Protein 2Q24 (pdb70)

Solvent-accessible surface area: 16196 Å² total

CATH classification: 1.10.357.10

Radius of gyration: 20.95 Å; Cα contacts (8 Å, |Δi|>4): 447; chains: 2; bounding box: 49×51×52 Å

Organism: Streptomyces coelicolor (strain ATCC BAA-471 / A3(2) / M145) (NCBI:txid100226)

Secondary structure (DSSP, 8-state):
-HHHHHHHHHHHHHHH-TT--HHHHHHHTT--HHHHHHH--SHH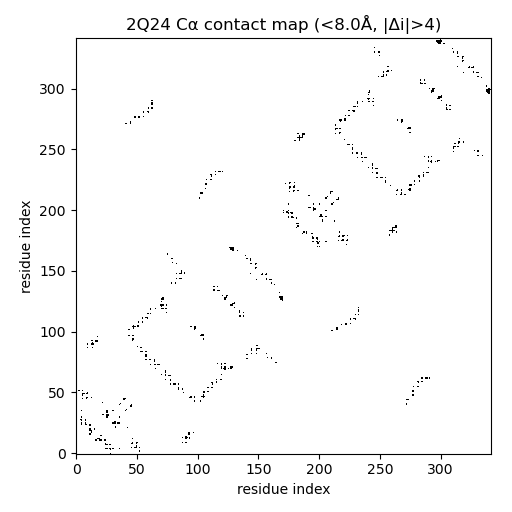HHHHHHHHHHHHHHHHTHHHHHHHS-HHHHHHHHHHHHHHHHHHHH--HHHHHHHHTT--S-TTHHHHHHHHHHH--HHHHTTSS-S-S-TT--HHHHHHHHHH-SGGGHHHHHHHHHHHHHHT--/-HHHHHHHHHHHHHHHGGG--HHHHHHHTT--HHHHHHH--SHHHHHHHHHHHHHHHHHHTHHHHHHHS-HHHHHHHHHHHHHHHHHHHH--HHHHHHHHTT--S-TTHHHHHHHHHHH--HHHHTTSS-S---S---HHHHHHHHHS-SGGGHHHHHHHHHHHHHHT----

B-factor: mean 30.32, std 6.78, range [14.34, 59.81]

Sequence (342 aa):
NRDKILAAAVRVFSEEGLDAHLERIAREAGVGSGTLYRNFPTREALIEAAYRNEVARLCDSVPGLLAELPPAEALRAWTRRRFIDYATAKKLGADALRAVVVASGGDPYGDSRQLIQQSALTALDAAAAAGEIRSSDIRSTTDFAALAGIALTSSRPDQRAQAERLLDLVVLDGLRPNRRDKILAAAVRVFSEEGLDAHLERIAREAGVVGSGTLLYYRNFPTREALIEAAYRNEVARLCDSVPGLLAELPPAEALRRAWTRRFIDYATAKLGADALRAVVASGGDPYGDSRQQLIQSALTALDAAAAAGEIRSSDIRRSSSTDFAALAGIALTSSRPDQRAQAERLLDLVLDGLRPTA

Nearest PDB structures (foldseek):
  2q24-assembly1_B  TM=9.653E-01  e=1.197E-19  Streptomyces coelicolor A3(2)
  2rek-assembly1_B-2  TM=7.319E-01  e=4.108E-08  Streptomyces coelicolor A3(2)
  2rek-assembly1_A  TM=6.946E-01  e=1.630E-07  Streptomyces coelicolor A3(2)
  5ovy-assembly1_A  TM=7.246E-01  e=3.410E-06  Mycobacteroides abscessus ATCC 19977
  7eqf-assembly2_C  TM=5.581E-01  e=1.235E-03  Streptomyces griseoluteus

Foldseek 3Di:
DLLQLLVLLLVQCLVPNQPGDSCSSQVSSVHGVVVVCVVQVDSLSSNLSSLVVLLCVLLVCQVVLVVPDQLLVSLLVSLVSVLVSLLSCVSPRNVVVSVVVPHDSCPCSLVSNLVSQVVSCRCCVVVQFPPPDHSVVSVQSVVLSVVQSHPVSVVVSSVSSVVVSVVGGD/DLLLLLQLLLVQCLQQPPVGDSVSSCVSSVHDSVVVCVVQVDLLSSVLSSLVSLLCVLLVCLVVLVVPDQLLVSLLVSLVSVLVSLLSPVSPNSQVVNVVVPHHSCPCSVVSNLVSQVVSCRCVVVVAFPDPDHSVVSVQSNVLSVVQNDPVSVVVSSVSSVVVSVVRGGPD

InterPro domains:
  IPR001647 DNA-binding HTH domain, TetR-type [PF00440] (20-65)
  IPR001647 DNA-binding HTH domain, TetR-type [PR00455] (20-33)
  IPR001647 DNA-binding HTH domain, TetR-type [PR00455] (40-63)
  IPR001647 DNA-binding HTH domain, TetR-type [PS50977] (14-73)
  IPR009057 Homedomain-like superfamily [SSF46689] (6-87)
  IPR036271 Tetracyclin repressor-like, C-terminal domain superfamily [SSF48498] (86-189)
  IPR049445 Transcriptional regulator SbtR-like, C-terminal domain [PF21597] (86-188)
  IPR050109 HTH-type, TetR-like transcriptional regulator [PTHR30055] (1-193)

Structure (mmCIF, N/CA/C/O backbone):
data_2Q24
#
_entry.id   2Q24
#
_cell.length_a   52.295
_cell.length_b   146.152
_cell.length_c   47.305
_cell.angle_alpha   90.00
_cell.angle_beta   90.00
_cell.angle_gamma   90.00
#
_symmetry.space_group_name_H-M   'P 21 21 2'
#
loop_
_entity.id
_entity.type
_entity.pdbx_description
1 polymer 'Putative tetR family transcriptional regulator'
2 non-polymer 'ACETATE ION'
3 non-polymer 'CHLORIDE ION'
4 water water
#
loop_
_atom_site.group_PDB
_atom_site.id
_atom_site.type_symbol
_atom_site.label_atom_id
_atom_site.label_alt_id
_atom_site.label_comp_id
_atom_site.label_asym_id
_atom_site.label_entity_id
_atom_site.label_seq_id
_atom_site.pdbx_PDB_ins_code
_atom_site.Cartn_x
_atom_site.Cartn_y
_atom_site.Cartn_z
_atom_site.occupancy
_atom_site.B_iso_or_equiv
_atom_site.auth_seq_id
_atom_site.auth_comp_id
_atom_site.auth_asym_id
_atom_site.auth_atom_id
_atom_site.pdbx_PDB_model_num
ATOM 1 N N . ASN A 1 16 ? 42.634 18.562 42.444 1.00 41.76 16 ASN A N 1
ATOM 2 C CA . ASN A 1 16 ? 42.554 17.150 41.961 1.00 41.32 16 ASN A CA 1
ATOM 3 C C . ASN A 1 16 ? 43.676 16.354 42.623 1.00 41.38 16 ASN A C 1
ATOM 4 O O . ASN A 1 16 ? 43.442 15.533 43.526 1.00 41.69 16 ASN A O 1
ATOM 6 N N . ARG A 1 17 ? 44.898 16.616 42.166 1.00 40.32 17 ARG A N 1
ATOM 7 C CA . ARG A 1 17 ? 46.085 16.229 42.905 1.00 39.25 17 ARG A CA 1
ATOM 8 C C . ARG A 1 17 ? 46.063 16.860 44.295 1.00 38.22 17 ARG A C 1
ATOM 9 O O . ARG A 1 17 ? 46.296 16.164 45.273 1.00 38.13 17 ARG A O 1
ATOM 17 N N . ASP A 1 18 ? 45.803 18.164 44.384 1.00 37.81 18 ASP A N 1
ATOM 18 C CA . ASP A 1 18 ? 45.770 18.836 45.708 1.00 37.31 18 ASP A CA 1
ATOM 19 C C . ASP A 1 18 ? 44.664 18.215 46.608 1.00 35.90 18 ASP A C 1
ATOM 20 O O . ASP A 1 18 ? 44.841 18.063 47.822 1.00 33.92 18 ASP A O 1
ATOM 25 N N . LYS A 1 19 ? 43.538 17.866 45.978 1.00 34.91 19 LYS A N 1
ATOM 26 C CA . LYS A 1 19 ? 42.409 17.216 46.652 1.00 34.85 19 LYS A CA 1
ATOM 27 C C . LYS A 1 19 ? 42.766 15.833 47.190 1.00 33.74 19 LYS A C 1
ATOM 28 O O . LYS A 1 19 ? 42.405 15.492 48.319 1.00 33.98 19 LYS A O 1
ATOM 34 N N . ILE A 1 20 ? 43.458 15.039 46.389 1.00 33.06 20 ILE A N 1
ATOM 35 C CA . ILE A 1 20 ? 43.908 13.712 46.835 1.00 32.57 20 ILE A CA 1
ATOM 36 C C . ILE A 1 20 ? 44.849 13.897 48.023 1.00 31.89 20 ILE A C 1
ATOM 37 O O . ILE A 1 20 ? 44.758 13.204 49.032 1.00 29.95 20 ILE A O 1
ATOM 42 N N . LEU A 1 21 ? 45.798 14.824 47.883 1.00 32.29 21 LEU A N 1
ATOM 43 C CA . LEU A 1 21 ? 46.845 14.939 48.917 1.00 31.43 21 LEU A CA 1
ATOM 44 C C . LEU A 1 21 ? 46.325 15.591 50.201 1.00 31.66 21 LEU A C 1
ATOM 45 O O . LEU A 1 21 ? 46.737 15.203 51.282 1.00 32.05 21 LEU A O 1
ATOM 50 N N . ALA A 1 22 ? 45.397 16.550 50.096 1.00 32.31 22 ALA A N 1
ATOM 51 C CA . ALA A 1 22 ? 44.656 17.036 51.276 1.00 32.63 22 ALA A CA 1
ATOM 52 C C . ALA A 1 22 ? 43.896 15.927 51.986 1.00 32.94 22 ALA A C 1
ATOM 53 O O . ALA A 1 22 ? 43.928 15.824 53.220 1.00 34.43 22 ALA A O 1
ATOM 55 N N . ALA A 1 23 ? 43.180 15.114 51.221 1.00 32.12 23 ALA A N 1
ATOM 56 C CA . ALA A 1 23 ? 42.514 13.943 51.783 1.00 31.93 23 ALA A CA 1
ATOM 57 C C . ALA A 1 23 ? 43.504 12.975 52.435 1.00 31.41 23 ALA A C 1
ATOM 58 O O . ALA A 1 23 ? 43.221 12.471 53.532 1.00 31.24 23 ALA A O 1
ATOM 60 N N . ALA A 1 24 ? 44.668 12.745 51.799 1.00 30.27 24 ALA A N 1
ATOM 61 C CA . ALA A 1 24 ? 45.720 11.902 52.387 1.00 30.77 24 ALA A CA 1
ATOM 62 C C . ALA A 1 24 ? 46.167 12.394 53.763 1.00 30.76 24 ALA A C 1
ATOM 63 O O . ALA A 1 24 ? 46.243 11.612 54.723 1.00 31.69 24 ALA A O 1
ATOM 65 N N . VAL A 1 25 ? 46.419 13.697 53.888 1.00 30.78 25 VAL A N 1
ATOM 66 C CA . VAL A 1 25 ? 46.764 14.237 55.201 1.00 30.58 25 VAL A CA 1
ATOM 67 C C . VAL A 1 25 ? 45.702 13.888 56.257 1.00 30.98 25 VAL A C 1
ATOM 68 O O . VAL A 1 25 ? 46.016 13.363 57.332 1.00 30.28 25 VAL A O 1
ATOM 72 N N . ARG A 1 26 ? 44.430 14.120 55.929 1.00 31.00 26 ARG A N 1
ATOM 73 C CA . ARG A 1 26 ? 43.318 13.897 56.890 1.00 32.16 26 ARG A CA 1
ATOM 74 C C . ARG A 1 26 ? 43.182 12.414 57.328 1.00 32.42 26 ARG A C 1
ATOM 75 O O . ARG A 1 26 ? 43.090 12.075 58.539 1.00 32.50 26 ARG A O 1
ATOM 82 N N . VAL A 1 27 ? 43.167 11.539 56.333 1.00 32.21 27 VAL A N 1
ATOM 83 C CA . VAL A 1 27 ? 42.936 10.114 56.543 1.00 32.52 27 VAL A CA 1
ATOM 84 C C . VAL A 1 27 ? 44.129 9.430 57.224 1.00 32.01 27 VAL A C 1
ATOM 85 O O . VAL A 1 27 ? 43.940 8.646 58.163 1.00 31.08 27 VAL A O 1
ATOM 89 N N . PHE A 1 28 ? 45.352 9.747 56.773 1.00 32.52 28 PHE A N 1
ATOM 90 C CA . PHE A 1 28 ? 46.537 9.233 57.470 1.00 32.79 28 PHE A CA 1
ATOM 91 C C . PHE A 1 28 ? 46.646 9.750 58.891 1.00 32.40 28 PHE A C 1
ATOM 92 O O . PHE A 1 28 ? 47.138 9.046 59.763 1.00 32.52 28 PHE A O 1
ATOM 100 N N . SER A 1 29 ? 46.228 10.990 59.120 1.00 32.27 29 SER A N 1
ATOM 101 C CA . SER A 1 29 ? 46.214 11.531 60.491 1.00 32.93 29 SER A CA 1
ATOM 102 C C . SER A 1 29 ? 45.206 10.818 61.419 1.00 33.95 29 SER A C 1
ATOM 103 O O . SER A 1 29 ? 45.518 10.527 62.593 1.00 33.14 29 SER A O 1
ATOM 106 N N . GLU A 1 30 ? 44.012 10.545 60.894 1.00 34.07 30 GLU A N 1
ATOM 107 C CA . GLU A 1 30 ? 42.947 9.870 61.653 1.00 35.44 30 GLU A CA 1
ATOM 108 C C . GLU A 1 30 ? 43.214 8.370 61.809 1.00 35.29 30 GLU A C 1
ATOM 109 O O . GLU A 1 30 ? 43.033 7.810 62.911 1.00 35.48 30 GLU A O 1
ATOM 114 N N . GLU A 1 31 ? 43.647 7.730 60.726 1.00 35.17 31 GLU A N 1
ATOM 115 C CA . GLU A 1 31 ? 43.775 6.262 60.663 1.00 36.17 31 GLU A CA 1
ATOM 116 C C . GLU A 1 31 ? 45.194 5.688 60.790 1.00 36.88 31 GLU A C 1
ATOM 117 O O . GLU A 1 31 ? 45.356 4.476 61.000 1.00 37.21 31 GLU A O 1
ATOM 123 N N . GLY A 1 32 ? 46.211 6.540 60.676 1.00 36.86 32 GLY A N 1
ATOM 124 C CA . GLY A 1 32 ? 47.591 6.068 60.713 1.00 37.49 32 GLY A CA 1
ATOM 125 C C . GLY A 1 32 ? 48.030 5.399 59.425 1.00 37.90 32 GLY A C 1
ATOM 126 O O . GLY A 1 32 ? 47.370 5.529 58.367 1.00 37.26 32 GLY A O 1
ATOM 127 N N . LEU A 1 33 ? 49.140 4.664 59.515 1.00 38.78 33 LEU A N 1
ATOM 128 C CA . LEU A 1 33 ? 49.785 4.053 58.345 1.00 39.73 33 LEU A CA 1
ATOM 129 C C . LEU A 1 33 ? 48.842 3.072 57.635 1.00 39.33 33 LEU A C 1
ATOM 130 O O . LEU A 1 33 ? 48.868 2.955 56.400 1.00 39.93 33 LEU A O 1
ATOM 135 N N . ASP A 1 34 ? 48.002 2.410 58.432 1.00 38.57 34 ASP A N 1
ATOM 136 C CA . ASP A 1 34 ? 47.017 1.426 57.942 1.00 37.89 34 ASP A CA 1
ATOM 137 C C . ASP A 1 34 ? 45.742 2.014 57.329 1.00 36.79 34 ASP A C 1
ATOM 138 O O . ASP A 1 34 ? 44.744 1.304 57.218 1.00 35.63 34 ASP A O 1
ATOM 143 N N . ALA A 1 35 ? 45.767 3.297 56.960 1.00 36.12 35 ALA A N 1
ATOM 144 C CA . ALA A 1 35 ? 44.607 3.968 56.386 1.00 35.03 35 ALA A CA 1
ATOM 145 C C . ALA A 1 35 ? 43.994 3.215 55.196 1.00 34.93 35 ALA A C 1
ATOM 146 O O . ALA A 1 35 ? 44.717 2.637 54.374 1.00 34.80 35 ALA A O 1
ATOM 148 N N . HIS A 1 36 ? 42.663 3.241 55.097 1.00 33.37 36 HIS A N 1
ATOM 149 C CA . HIS A 1 36 ? 41.963 2.724 53.915 1.00 32.62 36 HIS A CA 1
ATOM 150 C C . HIS A 1 36 ? 42.212 3.657 52.741 1.00 33.30 36 HIS A C 1
ATOM 151 O O . HIS A 1 36 ? 41.608 4.749 52.667 1.00 31.97 36 HIS A O 1
ATOM 158 N N . LEU A 1 37 ? 43.085 3.254 51.809 1.00 31.74 37 LEU A N 1
ATOM 159 C CA . LEU A 1 37 ? 43.333 4.115 50.616 1.00 32.89 37 LEU A CA 1
ATOM 160 C C . LEU A 1 37 ? 42.067 4.464 49.814 1.00 32.92 37 LEU A C 1
ATOM 161 O O . LEU A 1 37 ? 41.969 5.555 49.234 1.00 32.76 37 LEU A O 1
ATOM 166 N N . GLU A 1 38 ? 41.084 3.561 49.811 1.00 31.77 38 GLU A N 1
ATOM 167 C CA . GLU A 1 38 ? 39.858 3.837 49.066 1.00 32.49 38 GLU A CA 1
ATOM 168 C C . GLU A 1 38 ? 39.127 5.092 49.607 1.00 32.21 38 GLU A C 1
ATOM 169 O O . GLU A 1 38 ? 38.476 5.825 48.838 1.00 33.25 38 GLU A O 1
ATOM 173 N N . ARG A 1 39 ? 39.263 5.334 50.916 1.00 31.45 39 ARG A N 1
ATOM 174 C CA . ARG A 1 39 ? 38.703 6.502 51.601 1.00 32.20 39 ARG A CA 1
ATOM 175 C C . ARG A 1 39 ? 39.299 7.828 51.112 1.00 31.46 39 ARG A C 1
ATOM 176 O O . ARG A 1 39 ? 38.589 8.829 50.952 1.00 30.11 39 ARG A O 1
ATOM 184 N N . ILE A 1 40 ? 40.606 7.811 50.864 1.00 30.23 40 ILE A N 1
ATOM 185 C CA . ILE A 1 40 ? 41.315 8.968 50.366 1.00 30.48 40 ILE A CA 1
ATOM 186 C C . ILE A 1 40 ? 40.860 9.253 48.949 1.00 31.11 40 ILE A C 1
ATOM 187 O O . ILE A 1 40 ? 40.507 10.388 48.637 1.00 31.93 40 ILE A O 1
ATOM 192 N N . ALA A 1 41 ? 40.821 8.223 48.104 1.00 30.72 41 ALA A N 1
ATOM 193 C CA . ALA A 1 41 ? 40.342 8.421 46.734 1.00 31.49 41 ALA A CA 1
ATOM 194 C C . ALA A 1 41 ? 38.934 9.038 46.735 1.00 32.04 41 ALA A C 1
ATOM 195 O O . ALA A 1 41 ? 38.663 10.047 46.048 1.00 31.65 41 ALA A O 1
ATOM 197 N N . ARG A 1 42 ? 38.044 8.423 47.519 1.00 32.35 42 ARG A N 1
ATOM 198 C CA . ARG A 1 42 ? 36.629 8.776 47.532 1.00 33.06 42 ARG A CA 1
ATOM 199 C C . ARG A 1 42 ? 36.428 10.193 48.065 1.00 33.34 42 ARG A C 1
ATOM 200 O O . ARG A 1 42 ? 35.685 10.975 47.489 1.00 33.72 42 ARG A O 1
ATOM 208 N N . GLU A 1 43 ? 37.119 10.524 49.149 1.00 34.17 43 GLU A N 1
ATOM 209 C CA . GLU A 1 43 ? 37.088 11.900 49.657 1.00 35.12 43 GLU A CA 1
ATOM 210 C C . GLU A 1 43 ? 37.545 12.929 48.651 1.00 33.97 43 GLU A C 1
ATOM 211 O O . GLU A 1 43 ? 37.005 14.053 48.631 1.00 35.39 43 GLU A O 1
ATOM 217 N N . ALA A 1 44 ? 38.476 12.535 47.785 1.00 32.60 44 ALA A N 1
ATOM 218 C CA . ALA A 1 44 ? 38.986 13.398 46.734 1.00 32.53 44 ALA A CA 1
ATOM 219 C C . ALA A 1 44 ? 38.135 13.339 45.475 1.00 33.45 44 ALA A C 1
ATOM 220 O O . ALA A 1 44 ? 38.470 13.986 44.476 1.00 33.69 44 ALA A O 1
ATOM 222 N N . GLY A 1 45 ? 37.053 12.555 45.513 1.00 33.70 45 GLY A N 1
ATOM 223 C CA . GLY A 1 45 ? 36.133 12.447 44.386 1.00 34.61 45 GLY A CA 1
ATOM 224 C C . GLY A 1 45 ? 36.786 11.776 43.193 1.00 35.51 45 GLY A C 1
ATOM 225 O O . GLY A 1 45 ? 36.502 12.117 42.043 1.00 35.42 45 GLY A O 1
ATOM 226 N N . VAL A 1 46 ? 37.625 10.786 43.470 1.00 35.20 46 VAL A N 1
ATOM 227 C CA . VAL A 1 46 ? 38.442 10.150 42.458 1.00 35.88 46 VAL A CA 1
ATOM 228 C C . VAL A 1 46 ? 38.330 8.606 42.595 1.00 36.62 46 VAL A C 1
ATOM 229 O O . VAL A 1 46 ? 38.068 8.103 43.684 1.00 35.60 46 VAL A O 1
ATOM 233 N N . GLY A 1 47 ? 38.503 7.871 41.491 1.00 36.92 47 GLY A N 1
ATOM 234 C CA . GLY A 1 47 ? 38.478 6.397 41.519 1.00 37.62 47 GLY A CA 1
ATOM 235 C C . GLY A 1 47 ? 39.756 5.833 42.121 1.00 38.19 47 GLY A C 1
ATOM 236 O O . GLY A 1 47 ? 40.764 6.533 42.203 1.00 37.83 47 GLY A O 1
ATOM 237 N N . SER A 1 48 ? 39.743 4.577 42.560 1.00 38.74 48 SER A N 1
ATOM 238 C CA . SER A 1 48 ? 40.983 4.035 43.148 1.00 39.03 48 SER A CA 1
ATOM 239 C C . SER A 1 48 ? 42.047 3.654 42.084 1.00 38.79 48 SER A C 1
ATOM 240 O O . SER A 1 48 ? 43.220 3.584 42.400 1.00 38.96 48 SER A O 1
ATOM 243 N N . GLY A 1 49 ? 41.621 3.429 40.839 1.00 38.04 49 GLY A N 1
ATOM 244 C CA . GLY A 1 49 ? 42.540 3.284 39.705 1.00 36.81 49 GLY A CA 1
ATOM 245 C C . GLY A 1 49 ? 43.299 4.591 39.492 1.00 36.90 49 GLY A C 1
ATOM 246 O O . GLY A 1 49 ? 44.514 4.600 39.286 1.00 35.57 49 GLY A O 1
ATOM 247 N N . THR A 1 50 ? 42.575 5.704 39.559 1.00 35.87 50 THR A N 1
ATOM 248 C CA . THR A 1 50 ? 43.188 7.022 39.437 1.00 35.97 50 THR A CA 1
ATOM 249 C C . THR A 1 50 ? 44.181 7.289 40.565 1.00 35.14 50 THR A C 1
ATOM 250 O O . THR A 1 50 ? 45.288 7.798 40.316 1.00 34.40 50 THR A O 1
ATOM 254 N N . LEU A 1 51 ? 43.788 6.956 41.800 1.00 33.91 51 LEU A N 1
ATOM 255 C CA . LEU A 1 51 ? 44.675 7.160 42.952 1.00 33.68 51 LEU A CA 1
ATOM 256 C C . LEU A 1 51 ? 45.957 6.383 42.700 1.00 32.40 51 LEU A C 1
ATOM 257 O O . LEU A 1 51 ? 47.074 6.941 42.778 1.00 29.95 51 LEU A O 1
ATOM 262 N N . TYR A 1 52 ? 45.773 5.112 42.340 1.00 32.08 52 TYR A N 1
ATOM 263 C CA . TYR A 1 52 ? 46.886 4.173 42.112 1.00 31.85 52 TYR A CA 1
ATOM 264 C C . TYR A 1 52 ? 47.792 4.595 40.968 1.00 31.56 52 TYR A C 1
ATOM 265 O O . TYR A 1 52 ? 49.004 4.433 41.059 1.00 31.54 52 TYR A O 1
ATOM 274 N N . ARG A 1 53 ? 47.227 5.126 39.885 1.00 31.87 53 ARG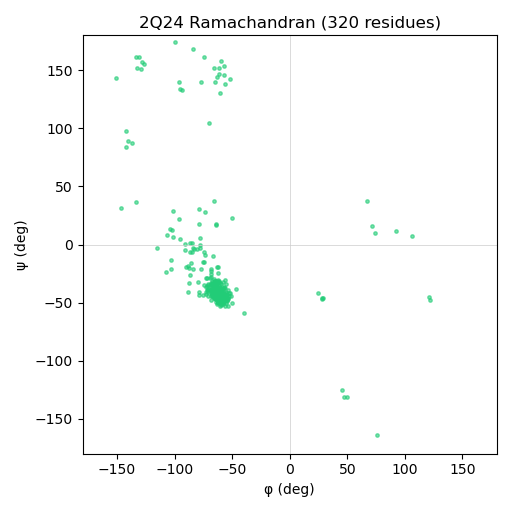 A N 1
ATOM 275 C CA . ARG A 1 53 ? 48.078 5.561 38.763 1.00 32.12 53 ARG A CA 1
ATOM 276 C C . ARG A 1 53 ? 48.987 6.706 39.153 1.00 32.25 53 ARG A C 1
ATOM 277 O O . ARG A 1 53 ? 50.116 6.811 38.657 1.00 33.28 53 ARG A O 1
ATOM 285 N N . ASN A 1 54 ? 48.506 7.553 40.057 1.00 31.35 54 ASN A N 1
ATOM 286 C CA . ASN A 1 54 ? 49.288 8.705 40.499 1.00 32.01 54 ASN A CA 1
ATOM 287 C C . ASN A 1 54 ? 50.223 8.433 41.667 1.00 31.17 54 ASN A C 1
ATOM 288 O O . ASN A 1 54 ? 51.333 8.997 41.735 1.00 30.63 54 ASN A O 1
ATOM 293 N N . PHE A 1 55 ? 49.797 7.540 42.555 1.00 29.87 55 PHE A N 1
ATOM 294 C CA . PHE A 1 55 ? 50.498 7.250 43.815 1.00 30.36 55 PHE A CA 1
ATOM 295 C C . PHE A 1 55 ? 50.363 5.745 44.021 1.00 29.70 55 PHE A C 1
ATOM 296 O O . PHE A 1 55 ? 49.424 5.301 44.669 1.00 29.82 55 PHE A O 1
ATOM 304 N N . PRO A 1 56 ? 51.255 4.977 43.401 1.00 29.90 56 PRO A N 1
ATOM 305 C CA . PRO A 1 56 ? 51.115 3.515 43.358 1.00 29.88 56 PRO A CA 1
ATOM 306 C C . PRO A 1 56 ? 51.307 2.780 44.711 1.00 29.52 56 PRO A C 1
ATOM 307 O O . PRO A 1 56 ? 50.852 1.647 44.871 1.00 29.25 56 PRO A O 1
ATOM 311 N N . THR A 1 57 ? 51.977 3.406 45.678 1.00 27.59 57 THR A N 1
ATOM 312 C CA . THR A 1 57 ? 52.194 2.736 46.971 1.00 27.38 57 THR A CA 1
ATOM 313 C C . THR A 1 57 ? 51.741 3.676 48.078 1.00 27.72 57 THR A C 1
ATOM 314 O O . THR A 1 57 ? 51.706 4.901 47.894 1.00 25.98 57 THR A O 1
ATOM 318 N N . ARG A 1 58 ? 51.425 3.105 49.233 1.00 27.27 58 ARG A N 1
ATOM 319 C CA . ARG A 1 58 ? 51.043 3.966 50.327 1.00 28.13 58 ARG A CA 1
ATOM 320 C C . ARG A 1 58 ? 52.197 4.811 50.791 1.00 27.37 58 ARG A C 1
ATOM 321 O O . ARG A 1 58 ? 51.968 5.942 51.182 1.00 26.12 58 ARG A O 1
ATOM 329 N N . GLU A 1 59 ? 53.433 4.307 50.702 1.00 26.41 59 GLU A N 1
ATOM 330 C CA . GLU A 1 59 ? 54.584 5.150 51.080 1.00 26.97 59 GLU A CA 1
ATOM 331 C C . GLU A 1 59 ? 54.744 6.307 50.119 1.00 25.54 59 GLU A C 1
ATOM 332 O O . GLU A 1 59 ? 55.081 7.410 50.561 1.00 25.52 59 GLU A O 1
ATOM 338 N N . ALA A 1 60 ? 54.521 6.071 48.820 1.00 24.04 60 ALA A N 1
ATOM 339 C CA . ALA A 1 60 ? 54.601 7.209 47.870 1.00 24.63 60 ALA A CA 1
ATOM 340 C C . ALA A 1 60 ? 53.554 8.267 48.187 1.00 24.33 60 ALA A C 1
ATOM 341 O O . ALA A 1 60 ? 53.842 9.458 48.123 1.00 21.85 60 ALA A O 1
ATOM 343 N N . LEU A 1 61 ? 52.335 7.807 48.531 1.00 24.38 61 LEU A N 1
ATOM 344 C CA . LEU A 1 61 ? 51.247 8.718 48.866 1.00 24.23 61 LEU A CA 1
ATOM 345 C C . LEU A 1 61 ? 51.568 9.547 50.121 1.00 23.51 61 LEU A C 1
ATOM 346 O O . LEU A 1 61 ? 51.320 10.743 50.154 1.00 23.76 61 LEU A O 1
ATOM 351 N N . ILE A 1 62 ? 52.089 8.889 51.152 1.00 22.87 62 ILE A N 1
ATOM 352 C CA . ILE A 1 62 ? 52.457 9.559 52.408 1.00 24.40 62 ILE A CA 1
ATOM 353 C C . ILE A 1 62 ? 53.503 10.627 52.113 1.00 23.93 62 ILE A C 1
ATOM 354 O O . ILE A 1 62 ? 53.372 11.800 52.558 1.00 22.79 62 ILE A O 1
ATOM 359 N N . GLU A 1 63 ? 54.562 10.199 51.414 1.00 23.95 63 GLU A N 1
ATOM 360 C CA . GLU A 1 63 ? 55.659 11.119 51.074 1.00 24.38 63 GLU A CA 1
ATOM 361 C C . GLU A 1 63 ? 55.132 12.284 50.215 1.00 23.94 63 GLU A C 1
ATOM 362 O O . GLU A 1 63 ? 55.520 13.453 50.428 1.00 24.53 63 GLU A O 1
ATOM 368 N N . ALA A 1 64 ? 54.247 12.001 49.260 1.00 23.46 64 ALA A N 1
ATOM 369 C CA . ALA A 1 64 ? 53.713 13.082 48.379 1.00 24.33 64 ALA A CA 1
ATOM 370 C C . ALA A 1 64 ? 52.891 14.074 49.174 1.00 24.23 64 ALA A C 1
ATOM 371 O O . ALA A 1 64 ? 52.938 15.287 48.933 1.00 22.54 64 ALA A O 1
ATOM 373 N N . ALA A 1 65 ? 52.105 13.549 50.127 1.00 23.40 65 ALA A N 1
ATOM 374 C CA . ALA A 1 65 ? 51.276 14.403 50.968 1.00 25.08 65 ALA A CA 1
ATOM 375 C C . ALA A 1 65 ? 52.139 15.326 51.829 1.00 24.41 65 ALA A C 1
ATOM 376 O O . ALA A 1 65 ? 51.854 16.535 51.965 1.00 25.74 65 ALA A O 1
ATOM 378 N N . TYR A 1 66 ? 53.205 14.752 52.384 1.00 23.55 66 TYR A N 1
ATOM 379 C CA . TYR A 1 66 ? 54.128 15.549 53.174 1.00 22.92 66 TYR A CA 1
ATOM 380 C C . TYR A 1 66 ? 54.776 16.634 52.282 1.00 22.99 66 TYR A C 1
ATOM 381 O O . TYR A 1 66 ? 54.815 17.833 52.644 1.00 22.70 66 TYR A O 1
ATOM 390 N N . ARG A 1 67 ? 55.302 16.213 51.136 1.00 21.89 67 ARG A N 1
ATOM 391 C CA . ARG A 1 67 ? 55.962 17.146 50.216 1.00 23.84 67 ARG A CA 1
ATOM 392 C C . ARG A 1 67 ? 55.013 18.252 49.764 1.00 24.09 67 ARG A C 1
ATOM 393 O O . ARG A 1 67 ? 55.408 19.408 49.598 1.00 24.09 67 ARG A O 1
ATOM 401 N N . ASN A 1 68 ? 53.746 17.897 49.570 1.00 23.60 68 ASN A N 1
ATOM 402 C CA . ASN A 1 68 ? 52.753 18.909 49.153 1.00 25.15 68 ASN A CA 1
ATOM 403 C C . ASN A 1 68 ? 52.457 19.939 50.262 1.00 23.94 68 ASN A C 1
ATOM 404 O O . ASN A 1 68 ? 52.222 21.152 49.966 1.00 25.54 68 ASN A O 1
ATOM 409 N N . GLU A 1 69 ? 52.482 19.499 51.525 1.00 23.68 69 GLU A N 1
ATOM 410 C CA . GLU A 1 69 ? 52.303 20.433 52.673 1.00 24.26 69 GLU A CA 1
ATOM 411 C C . GLU A 1 69 ? 53.460 21.428 52.639 1.00 23.94 69 GLU A C 1
ATOM 412 O O . GLU A 1 69 ? 53.270 22.631 52.840 1.00 25.16 69 GLU A O 1
ATOM 418 N N . VAL A 1 70 ? 54.658 20.902 52.433 1.00 23.24 70 VAL A N 1
ATOM 419 C CA . VAL A 1 70 ? 55.891 21.715 52.408 1.00 23.88 70 VAL A CA 1
ATOM 420 C C . VAL A 1 70 ? 55.802 22.700 51.255 1.00 21.86 70 VAL A C 1
ATOM 421 O O . VAL A 1 70 ? 56.015 23.904 51.443 1.00 21.79 70 VAL A O 1
ATOM 425 N N . ALA A 1 71 ? 55.440 22.214 50.065 1.00 22.13 71 ALA A N 1
ATOM 426 C CA . ALA A 1 71 ? 55.394 23.102 48.914 1.00 23.29 71 ALA A CA 1
ATOM 427 C C . ALA A 1 71 ? 54.309 24.160 49.014 1.00 23.66 71 ALA A C 1
ATOM 428 O O . ALA A 1 71 ? 54.562 25.320 48.674 1.00 24.39 71 ALA A O 1
ATOM 430 N N . ARG A 1 72 ? 53.144 23.795 49.532 1.00 22.80 72 ARG A N 1
ATOM 431 C CA . ARG A 1 72 ? 52.088 24.788 49.729 1.00 24.82 72 ARG A CA 1
ATOM 432 C C . ARG A 1 72 ? 52.490 25.874 50.712 1.00 24.77 72 ARG A C 1
ATOM 433 O O . ARG A 1 72 ? 52.191 27.051 50.483 1.00 26.00 72 ARG A O 1
ATOM 441 N N . LEU A 1 73 ? 53.156 25.478 51.788 1.00 23.57 73 LEU A N 1
ATOM 442 C CA . LEU A 1 73 ? 53.701 26.466 52.750 1.00 23.90 73 LEU A CA 1
ATOM 443 C C . LEU A 1 73 ? 54.720 27.412 52.070 1.00 23.88 73 LEU A C 1
ATOM 444 O O . LEU A 1 73 ? 54.633 28.635 52.183 1.00 24.35 73 LEU A O 1
ATOM 449 N N . CYS A 1 74 ? 55.724 26.840 51.395 1.00 24.24 74 CYS A N 1
ATOM 450 C CA . CYS A 1 74 ? 56.771 27.672 50.785 1.00 24.91 74 CYS A CA 1
ATOM 451 C C . CYS A 1 74 ? 56.262 28.580 49.677 1.00 24.13 74 CYS A C 1
ATOM 452 O O . CYS A 1 74 ? 56.624 29.776 49.576 1.00 24.59 74 CYS A O 1
ATOM 455 N N . ASP A 1 75 ? 55.357 28.043 48.874 1.00 24.17 75 ASP A N 1
ATOM 456 C CA . ASP A 1 75 ? 54.870 28.728 47.691 1.00 24.06 75 ASP A CA 1
ATOM 457 C C . ASP A 1 75 ? 53.813 29.759 48.023 1.00 22.55 75 ASP A C 1
ATOM 458 O O . ASP A 1 75 ? 53.419 30.493 47.151 1.00 24.48 75 ASP A O 1
ATOM 463 N N . SER A 1 76 ? 53.407 29.859 49.294 1.00 22.59 76 SER A N 1
ATOM 464 C CA . SER A 1 76 ? 52.488 30.935 49.664 1.00 22.33 76 SER A CA 1
ATOM 465 C C . SER A 1 76 ? 53.221 32.283 49.747 1.00 22.58 76 SER A C 1
ATOM 466 O O . SER A 1 76 ? 52.598 33.333 49.820 1.00 22.20 76 SER A O 1
ATOM 469 N N . VAL A 1 77 ? 54.551 32.263 49.786 1.00 21.73 77 VAL A N 1
ATOM 470 C CA . VAL A 1 77 ? 55.219 33.548 50.148 1.00 22.59 77 VAL A CA 1
ATOM 471 C C . VAL A 1 77 ? 55.025 34.691 49.131 1.00 22.70 77 VAL A C 1
ATOM 472 O O . VAL A 1 77 ? 54.704 35.815 49.511 1.00 22.15 77 VAL A O 1
ATOM 476 N N . PRO A 1 78 ? 55.208 34.425 47.814 1.00 23.15 78 PRO A N 1
ATOM 477 C CA . PRO A 1 78 ? 55.076 35.555 46.891 1.00 24.27 78 PRO A CA 1
ATOM 478 C C . PRO A 1 78 ? 53.642 36.190 46.938 1.00 23.92 78 PRO A C 1
ATOM 479 O O . PRO A 1 78 ? 53.498 37.419 46.939 1.00 23.19 78 PRO A O 1
ATOM 483 N N . GLY A 1 79 ? 52.632 35.337 47.045 1.00 24.51 79 GLY A N 1
ATOM 484 C CA . GLY A 1 79 ? 51.226 35.801 47.124 1.00 25.10 79 GLY A CA 1
ATOM 485 C C . GLY A 1 79 ? 50.952 36.602 48.387 1.00 23.89 79 GLY A C 1
ATOM 486 O O . GLY A 1 79 ? 50.248 37.673 48.347 1.00 23.55 79 GLY A O 1
ATOM 487 N N . LEU A 1 80 ? 51.469 36.112 49.524 1.00 22.78 80 LEU A N 1
ATOM 488 C CA . LEU A 1 80 ? 51.378 36.894 50.781 1.00 21.98 80 LEU A CA 1
ATOM 489 C C . LEU A 1 80 ? 52.084 38.242 50.711 1.00 22.38 80 LEU A C 1
ATOM 490 O O . LEU A 1 80 ? 51.529 39.255 51.110 1.00 22.89 80 LEU A O 1
ATOM 495 N N . LEU A 1 81 ? 53.286 38.260 50.138 1.00 21.81 81 LEU A N 1
ATOM 496 C CA . LEU A 1 81 ? 54.029 39.521 49.956 1.00 22.58 81 LEU A CA 1
ATOM 497 C C . LEU A 1 81 ? 53.304 40.453 49.012 1.00 24.23 81 LEU A C 1
ATOM 498 O O . LEU A 1 81 ? 53.360 41.689 49.191 1.00 25.33 81 LEU A O 1
ATOM 503 N N . ALA A 1 82 ? 52.626 39.888 48.021 1.00 24.82 82 ALA A N 1
ATOM 504 C CA . ALA A 1 82 ? 51.800 40.700 47.072 1.00 26.60 82 ALA A CA 1
ATOM 505 C C . ALA A 1 82 ? 50.598 41.403 47.754 1.00 28.01 82 ALA A C 1
ATOM 506 O O . ALA A 1 82 ? 50.247 42.515 47.363 1.00 28.40 82 ALA A O 1
ATOM 508 N N . GLU A 1 83 ? 50.017 40.808 48.813 1.00 26.67 83 GLU A N 1
ATOM 509 C CA . GLU A 1 83 ? 48.730 41.262 49.380 1.00 27.61 83 GLU A CA 1
ATOM 510 C C . GLU A 1 83 ? 48.875 41.963 50.716 1.00 26.48 83 GLU A C 1
ATOM 511 O O . GLU A 1 83 ? 47.979 42.744 51.105 1.00 26.48 83 GLU A O 1
ATOM 517 N N . LEU A 1 84 ? 49.963 41.689 51.451 1.00 23.31 84 LEU A N 1
ATOM 518 C CA . LEU A 1 84 ? 50.096 42.238 52.787 1.00 23.77 84 LEU A CA 1
ATOM 519 C C . LEU A 1 84 ? 51.441 43.006 52.957 1.00 24.09 84 LEU A C 1
ATOM 520 O O . LEU A 1 84 ? 52.442 42.640 52.313 1.00 24.23 84 LEU A O 1
ATOM 525 N N . PRO A 1 85 ? 51.487 43.962 53.903 1.00 24.51 85 PRO A N 1
ATOM 526 C CA . PRO A 1 85 ? 52.761 44.559 54.266 1.00 24.75 85 PRO A CA 1
ATOM 527 C C . PRO A 1 85 ? 53.681 43.435 54.818 1.00 24.50 85 PRO A C 1
ATOM 528 O O . PRO A 1 85 ? 53.186 42.418 55.347 1.00 23.66 85 PRO A O 1
ATOM 532 N N . PRO A 1 86 ? 54.994 43.541 54.578 1.00 24.74 86 PRO A N 1
ATOM 533 C CA . PRO A 1 86 ? 55.870 42.333 54.779 1.00 24.72 86 PRO A CA 1
ATOM 534 C C . PRO A 1 86 ? 55.902 41.756 56.178 1.00 24.49 86 PRO A C 1
ATOM 535 O O . PRO A 1 86 ? 55.940 40.544 56.320 1.00 23.92 86 PRO A O 1
ATOM 539 N N . ALA A 1 87 ? 55.877 42.577 57.212 1.00 24.18 87 ALA A N 1
ATOM 540 C CA . ALA A 1 87 ? 55.760 41.988 58.550 1.00 24.06 87 ALA A CA 1
ATOM 541 C C . ALA A 1 87 ? 54.439 41.243 58.793 1.00 23.46 87 ALA A C 1
ATOM 542 O O . ALA A 1 87 ? 54.411 40.266 59.565 1.00 24.40 87 ALA A O 1
ATOM 544 N N . GLU A 1 88 ? 53.354 41.740 58.195 1.00 23.12 88 GLU A N 1
ATOM 545 C CA . GLU A 1 88 ? 52.055 41.061 58.272 1.00 22.45 88 GLU A CA 1
ATOM 546 C C . GLU A 1 88 ? 52.072 39.784 57.450 1.00 22.03 88 GLU A C 1
ATOM 547 O O . GLU A 1 88 ? 51.482 38.771 57.865 1.00 21.81 88 GLU A O 1
ATOM 553 N N . ALA A 1 89 ? 52.729 39.833 56.283 1.00 20.68 89 ALA A N 1
ATOM 554 C CA . ALA A 1 89 ? 52.933 38.615 55.460 1.00 21.76 89 ALA A CA 1
ATOM 555 C C . ALA A 1 89 ? 53.671 37.576 56.328 1.00 21.59 89 ALA A C 1
ATOM 556 O O . ALA A 1 89 ? 53.267 36.422 56.362 1.00 20.87 89 ALA A O 1
ATOM 558 N N . LEU A 1 90 ? 54.772 37.980 57.003 1.00 21.34 90 LEU A N 1
ATOM 559 C CA . LEU A 1 90 ? 55.554 37.065 57.837 1.00 23.33 90 LEU A CA 1
ATOM 560 C C . LEU A 1 90 ? 54.652 36.509 58.937 1.00 22.56 90 LEU A C 1
ATOM 561 O O . LEU A 1 90 ? 54.605 35.298 59.190 1.00 22.01 90 LEU A O 1
ATOM 566 N N . ARG A 1 91 ? 53.907 37.373 59.603 1.00 23.40 91 ARG A N 1
ATOM 567 C CA . ARG A 1 91 ? 52.998 36.861 60.643 1.00 24.22 91 ARG A CA 1
ATOM 568 C C . ARG A 1 91 ? 52.002 35.797 60.100 1.00 24.08 91 ARG A C 1
ATOM 569 O O . ARG A 1 91 ? 51.762 34.757 60.741 1.00 24.60 91 ARG A O 1
ATOM 577 N N . ALA A 1 92 ? 51.346 36.110 58.980 1.00 23.82 92 ALA A N 1
ATOM 578 C CA . ALA A 1 92 ? 50.390 35.127 58.397 1.00 22.50 92 ALA A CA 1
ATOM 579 C C . ALA A 1 92 ? 51.103 33.837 58.073 1.00 21.79 92 ALA A C 1
ATOM 580 O O . ALA A 1 92 ? 50.550 32.723 58.298 1.00 22.60 92 ALA A O 1
ATOM 582 N N . TRP A 1 93 ? 52.318 33.940 57.556 1.00 21.82 93 TRP A N 1
ATOM 583 C CA . TRP A 1 93 ? 53.049 32.744 57.126 1.00 23.13 93 TRP A CA 1
ATOM 584 C C . TRP A 1 93 ? 53.393 31.894 58.341 1.00 23.34 93 TRP A C 1
ATOM 585 O O . TRP A 1 93 ? 53.357 30.649 58.285 1.00 23.41 93 TRP A O 1
ATOM 596 N N . THR A 1 94 ? 53.745 32.550 59.458 1.00 23.36 94 THR A N 1
ATOM 597 C CA . THR A 1 94 ? 54.105 31.755 60.675 1.00 25.01 94 THR A CA 1
ATOM 598 C C . THR A 1 94 ? 52.946 30.896 61.155 1.00 24.87 94 THR A C 1
ATOM 599 O O . THR A 1 94 ? 53.148 29.765 61.625 1.00 24.76 94 THR A O 1
ATOM 603 N N . ARG A 1 95 ? 51.720 31.377 60.966 1.00 25.59 95 ARG A N 1
ATOM 604 C CA . ARG A 1 95 ? 50.523 30.574 61.262 1.00 26.93 95 ARG A CA 1
ATOM 605 C C . ARG A 1 95 ? 50.429 29.362 60.330 1.00 26.82 95 ARG A C 1
ATOM 606 O O . ARG A 1 95 ? 50.065 28.262 60.751 1.00 27.40 95 ARG A O 1
ATOM 614 N N . ARG A 1 96 ? 50.717 29.596 59.061 1.00 26.38 96 ARG A N 1
ATOM 615 C CA A ARG A 1 96 ? 50.745 28.519 58.094 0.50 25.22 96 ARG A CA 1
ATOM 616 C CA B ARG A 1 96 ? 50.757 28.527 58.068 0.50 24.96 96 ARG A CA 1
ATOM 617 C C . ARG A 1 96 ? 51.847 27.524 58.462 1.00 24.33 96 ARG A C 1
ATOM 618 O O . ARG A 1 96 ? 51.687 26.316 58.274 1.00 23.80 96 ARG A O 1
ATOM 633 N N . PHE A 1 97 ? 52.977 28.020 58.987 1.00 23.31 97 PHE A N 1
ATOM 634 C CA . PHE A 1 97 ? 54.055 27.094 59.424 1.00 24.96 97 PHE A CA 1
ATOM 635 C C . PHE A 1 97 ? 53.520 26.172 60.554 1.00 24.76 97 PHE A C 1
ATOM 636 O O . PHE A 1 97 ? 53.716 24.943 60.534 1.00 24.83 97 PHE A O 1
ATOM 644 N N . ILE A 1 98 ? 52.861 26.749 61.553 1.00 25.80 98 ILE A N 1
ATOM 645 C CA . ILE A 1 98 ? 52.214 25.886 62.589 1.00 26.31 98 ILE A CA 1
ATOM 646 C C . ILE A 1 98 ? 51.151 24.912 62.043 1.00 27.39 98 ILE A C 1
ATOM 647 O O . ILE A 1 98 ? 51.074 23.759 62.521 1.00 26.71 98 ILE A O 1
ATOM 652 N N . ASP A 1 99 ? 50.333 25.348 61.087 1.00 27.50 99 ASP A N 1
ATOM 653 C CA . ASP A 1 99 ? 49.409 24.412 60.388 1.00 27.87 99 ASP A CA 1
ATOM 654 C C . ASP A 1 99 ? 50.204 23.216 59.827 1.00 27.05 99 ASP A C 1
ATOM 655 O O . ASP A 1 99 ? 49.794 22.039 59.956 1.00 26.33 99 ASP A O 1
ATOM 660 N N . TYR A 1 100 ? 51.330 23.528 59.162 1.00 25.09 100 TYR A N 1
ATOM 661 C CA . TYR A 1 100 ? 52.230 22.493 58.641 1.00 24.83 100 TYR A CA 1
ATOM 662 C C . TYR A 1 100 ? 52.739 21.603 59.762 1.00 26.21 100 TYR A C 1
ATOM 663 O O . TYR A 1 100 ? 52.737 20.360 59.630 1.00 25.74 100 TYR A O 1
ATOM 672 N N . ALA A 1 101 ? 53.227 22.224 60.847 1.00 25.88 101 ALA A N 1
ATOM 673 C CA . ALA A 1 101 ? 53.667 21.445 62.017 1.00 27.11 101 ALA A CA 1
ATOM 674 C C . ALA A 1 101 ? 52.571 20.515 62.564 1.00 27.16 101 ALA A C 1
ATOM 675 O O . ALA A 1 101 ? 52.830 19.322 62.866 1.00 27.16 101 ALA A O 1
ATOM 677 N N . THR A 1 102 ? 51.345 21.036 62.655 1.00 26.51 102 THR A N 1
ATOM 678 C CA . THR A 1 102 ? 50.208 20.262 63.183 1.00 27.75 102 THR A CA 1
ATOM 679 C C . THR A 1 102 ? 49.887 19.084 62.229 1.00 28.43 102 THR A C 1
ATOM 680 O O . THR A 1 102 ? 49.591 17.944 62.682 1.00 27.63 102 THR A O 1
ATOM 684 N N . ALA A 1 103 ? 49.997 19.345 60.932 1.00 29.90 103 ALA A N 1
ATOM 685 C CA . ALA A 1 103 ? 49.822 18.285 59.913 1.00 30.02 103 ALA A CA 1
ATOM 686 C C . ALA A 1 103 ? 50.885 17.211 60.032 1.00 30.75 103 ALA A C 1
ATOM 687 O O . ALA A 1 103 ? 50.562 16.013 60.013 1.00 30.72 103 ALA A O 1
ATOM 689 N N . LYS A 1 104 ? 52.137 17.644 60.166 1.00 30.00 104 LYS A N 1
ATOM 690 C CA A LYS A 1 104 ? 53.280 16.744 60.291 0.50 30.79 104 LYS A CA 1
ATOM 691 C CA B LYS A 1 104 ? 53.252 16.724 60.276 0.50 30.86 104 LYS A CA 1
ATOM 692 C C . LYS A 1 104 ? 53.055 15.847 61.511 1.00 30.87 104 LYS A C 1
ATOM 693 O O . LYS A 1 104 ? 53.234 14.621 61.454 1.00 30.34 104 LYS A O 1
ATOM 704 N N . LEU A 1 105 ? 52.681 16.468 62.627 1.00 29.59 105 LEU A N 1
ATOM 705 C CA . LEU A 1 105 ? 52.403 15.700 63.845 1.00 29.00 105 LEU A CA 1
ATOM 706 C C . LEU A 1 105 ? 51.237 14.733 63.669 1.00 29.81 105 LEU A C 1
ATOM 707 O O . LEU A 1 105 ? 51.308 13.595 64.153 1.00 28.78 105 LEU A O 1
ATOM 712 N N . GLY A 1 106 ? 50.157 15.206 63.050 1.00 29.74 106 GLY A N 1
ATOM 713 C CA . GLY A 1 106 ? 49.010 14.360 62.712 1.00 32.31 106 GLY A CA 1
ATOM 714 C C . GLY A 1 106 ? 49.434 13.084 61.995 1.00 32.71 106 GLY A C 1
ATOM 715 O O . GLY A 1 106 ? 48.976 12.003 62.324 1.00 33.31 106 GLY A O 1
ATOM 724 N N . ALA A 1 108 ? 52.372 11.622 62.085 1.00 32.10 108 ALA A N 1
ATOM 725 C CA . ALA A 1 108 ? 53.640 11.116 62.657 1.00 30.68 108 ALA A CA 1
ATOM 726 C C . ALA A 1 108 ? 53.832 9.598 62.484 1.00 30.67 108 ALA A C 1
ATOM 727 O O . ALA A 1 108 ? 54.917 9.124 62.111 1.00 28.89 108 ALA A O 1
ATOM 729 N N . ASP A 1 109 ? 52.789 8.821 62.766 1.00 31.46 109 ASP A N 1
ATOM 730 C CA . ASP A 1 109 ? 52.926 7.351 62.698 1.00 32.69 109 ASP A CA 1
ATOM 731 C C . ASP A 1 109 ? 53.206 6.908 61.263 1.00 31.68 109 ASP A C 1
ATOM 732 O O . ASP A 1 109 ? 54.086 6.079 61.025 1.00 30.99 109 ASP A O 1
ATOM 737 N N . ALA A 1 110 ? 52.478 7.516 60.318 1.00 30.17 110 ALA A N 1
ATOM 738 C CA . ALA A 1 110 ? 52.671 7.249 58.904 1.00 29.21 110 ALA A CA 1
ATOM 739 C C . ALA A 1 110 ? 54.067 7.656 58.424 1.00 28.18 110 ALA A C 1
ATOM 740 O O . ALA A 1 110 ? 54.694 6.915 57.682 1.00 28.38 110 ALA A O 1
ATOM 742 N N . LEU A 1 111 ? 54.549 8.843 58.811 1.00 27.36 111 LEU A N 1
ATOM 743 C CA . LEU A 1 111 ? 55.884 9.291 58.405 1.00 26.77 111 LEU A CA 1
ATOM 744 C C . LEU A 1 111 ? 56.976 8.440 59.024 1.00 26.69 111 LEU A C 1
ATOM 745 O O . LEU A 1 111 ? 57.940 8.131 58.359 1.00 27.47 111 LEU A O 1
ATOM 750 N N . ARG A 1 112 ? 56.813 8.086 60.296 1.00 27.12 112 ARG A N 1
ATOM 751 C CA . ARG A 1 112 ? 57.726 7.173 61.009 1.00 29.13 112 ARG A CA 1
ATOM 752 C C . ARG A 1 112 ? 57.883 5.857 60.253 1.00 29.11 112 ARG A C 1
ATOM 753 O O . ARG A 1 112 ? 58.986 5.372 60.108 1.00 29.04 112 ARG A O 1
ATOM 761 N N . ALA A 1 113 ? 56.763 5.316 59.765 1.00 29.26 113 ALA A N 1
ATOM 762 C CA . ALA A 1 113 ? 56.738 4.048 59.021 1.00 30.01 113 ALA A CA 1
ATOM 763 C C . ALA A 1 113 ? 57.482 4.147 57.699 1.00 29.84 113 ALA A C 1
ATOM 764 O O . ALA A 1 113 ? 58.244 3.237 57.354 1.00 30.31 113 ALA A O 1
ATOM 766 N N . VAL A 1 114 ? 57.266 5.233 56.955 1.00 29.48 114 VAL A N 1
ATOM 767 C CA A VAL A 1 114 ? 57.981 5.442 55.687 0.50 29.64 114 VAL A CA 1
ATOM 768 C CA B VAL A 1 114 ? 57.979 5.469 55.698 0.50 29.14 114 VAL A CA 1
ATOM 769 C C . VAL A 1 114 ? 59.499 5.499 55.918 1.00 29.48 114 VAL A C 1
ATOM 770 O O . VAL A 1 114 ? 60.264 4.878 55.177 1.00 29.96 114 VAL A O 1
ATOM 777 N N . VAL A 1 115 ? 59.930 6.224 56.953 1.00 28.41 115 VAL A N 1
ATOM 778 C CA . VAL A 1 115 ? 61.336 6.273 57.288 1.00 27.73 115 VAL A CA 1
ATOM 779 C C . VAL A 1 115 ? 61.814 4.870 57.673 1.00 27.26 115 VAL A C 1
ATOM 780 O O . VAL A 1 115 ? 62.860 4.394 57.186 1.00 28.16 115 VAL A O 1
ATOM 784 N N . ALA A 1 116 ? 61.068 4.200 58.543 1.00 27.07 116 ALA A N 1
ATOM 785 C CA . ALA A 1 116 ? 61.508 2.854 59.033 1.00 27.28 116 ALA A CA 1
ATOM 786 C C . ALA A 1 116 ? 61.602 1.818 57.906 1.00 27.23 116 ALA A C 1
ATOM 787 O O . ALA A 1 116 ? 62.343 0.858 58.011 1.00 26.16 116 ALA A O 1
ATOM 789 N N . SER A 1 117 ? 60.844 2.033 56.823 1.00 27.89 117 SER A N 1
ATOM 790 C CA . SER A 1 117 ? 60.870 1.157 55.658 1.00 28.84 117 SER A CA 1
ATOM 791 C C . SER A 1 117 ? 61.893 1.578 54.596 1.00 29.28 117 SER A C 1
ATOM 792 O O . SER A 1 117 ? 61.990 0.941 53.554 1.00 28.28 117 SER A O 1
ATOM 795 N N . GLY A 1 118 ? 62.638 2.659 54.842 1.00 30.58 118 GLY A N 1
ATOM 796 C CA . GLY A 1 118 ? 63.702 3.071 53.918 1.00 31.24 118 GLY A CA 1
ATOM 797 C C . GLY A 1 118 ? 63.367 4.306 53.081 1.00 33.02 118 GLY A C 1
ATOM 798 O O . GLY A 1 118 ? 64.139 4.670 52.169 1.00 34.53 118 GLY A O 1
ATOM 799 N N . GLY A 1 119 ? 62.247 4.955 53.380 1.00 31.89 119 GLY A N 1
ATOM 800 C CA . GLY A 1 119 ? 61.848 6.130 52.600 1.00 33.19 119 GLY A CA 1
ATOM 801 C C . GLY A 1 119 ? 62.525 7.370 53.110 1.00 33.34 119 GLY A C 1
ATOM 802 O O . GLY A 1 119 ? 63.136 7.362 54.176 1.00 32.93 119 GLY A O 1
ATOM 803 N N . ASP A 1 120 ? 62.438 8.446 52.338 1.00 34.94 120 ASP A N 1
ATOM 804 C CA . ASP A 1 120 ? 62.878 9.756 52.821 1.00 35.29 120 ASP A CA 1
ATOM 805 C C . ASP A 1 120 ? 61.848 10.772 52.407 1.00 34.19 120 ASP A C 1
ATOM 806 O O . ASP A 1 120 ? 61.954 11.385 51.335 1.00 34.73 120 ASP A O 1
ATOM 811 N N . PRO A 1 121 ? 60.830 10.947 53.246 1.00 32.29 121 PRO A N 1
ATOM 812 C CA . PRO A 1 121 ? 59.808 11.911 52.902 1.00 31.20 121 PRO A CA 1
ATOM 813 C C . PRO A 1 121 ? 60.364 13.348 52.968 1.00 30.10 121 PRO A C 1
ATOM 814 O O . PRO A 1 121 ? 59.860 14.222 52.291 1.00 28.58 121 PRO A O 1
ATOM 818 N N . TYR A 1 122 ? 61.373 13.561 53.813 1.00 27.54 122 TYR A N 1
ATOM 819 C CA . TYR A 1 122 ? 61.801 14.917 54.157 1.00 28.39 122 TYR A CA 1
ATOM 820 C C . TYR A 1 122 ? 62.665 15.587 53.103 1.00 27.85 122 TYR A C 1
ATOM 821 O O . TYR A 1 122 ? 62.517 16.796 52.863 1.00 28.46 122 TYR A O 1
ATOM 830 N N . GLY A 1 123 ? 63.583 14.833 52.510 1.00 27.41 123 GLY A N 1
ATOM 831 C CA . GLY A 1 123 ? 64.489 15.389 51.463 1.00 27.21 123 GLY A CA 1
ATOM 832 C C . GLY A 1 123 ? 65.054 16.736 51.903 1.00 26.53 123 GLY A C 1
ATOM 833 O O . GLY A 1 123 ? 65.625 16.844 52.981 1.00 28.67 123 GLY A O 1
ATOM 834 N N . ASP A 1 124 ? 64.866 17.762 51.065 1.00 26.46 124 ASP A N 1
ATOM 835 C CA . ASP A 1 124 ? 65.423 19.087 51.326 1.00 26.14 124 ASP A CA 1
ATOM 836 C C . ASP A 1 124 ? 64.365 20.034 51.873 1.00 23.99 124 ASP A C 1
ATOM 837 O O . ASP A 1 124 ? 64.482 21.270 51.740 1.00 24.22 124 ASP A O 1
ATOM 842 N N . SER A 1 125 ? 63.368 19.478 52.569 1.00 23.43 125 SER A N 1
ATOM 843 C CA . SER A 1 125 ? 62.238 20.295 53.064 1.00 23.48 125 SER A CA 1
ATOM 844 C C . SER A 1 125 ? 62.723 21.395 54.011 1.00 23.54 125 SER A C 1
ATOM 845 O O . SER A 1 125 ? 62.234 22.540 53.931 1.00 22.90 125 SER A O 1
ATOM 848 N N . ARG A 1 126 ? 63.678 21.061 54.886 1.00 23.44 126 ARG A N 1
ATOM 849 C CA . ARG A 1 126 ? 64.151 22.059 55.852 1.00 25.09 126 ARG A CA 1
ATOM 850 C C . ARG A 1 126 ? 64.761 23.238 55.092 1.00 23.30 126 ARG A C 1
ATOM 851 O O . ARG A 1 126 ? 64.506 24.383 55.438 1.00 23.43 126 ARG A O 1
ATOM 855 N N . GLN A 1 127 ? 65.578 22.963 54.080 1.00 22.84 127 GLN A N 1
ATOM 856 C CA . GLN A 1 127 ? 66.165 24.082 53.311 1.00 23.42 127 GLN A CA 1
ATOM 857 C C . GLN A 1 127 ? 65.116 24.923 52.562 1.00 22.67 127 GLN A C 1
ATOM 858 O O . GLN A 1 127 ? 65.247 26.151 52.490 1.00 21.88 127 GLN A O 1
ATOM 864 N N . LEU A 1 128 ? 64.093 24.270 52.015 1.00 21.58 128 LEU A N 1
ATOM 865 C CA . LEU A 1 128 ? 63.058 24.960 51.269 1.00 22.30 128 LEU A CA 1
ATOM 866 C C . LEU A 1 128 ? 62.303 25.922 52.187 1.00 21.97 128 LEU A C 1
ATOM 867 O O . LEU A 1 128 ? 62.035 27.051 51.821 1.00 21.63 128 LEU A O 1
ATOM 872 N N . ILE A 1 129 ? 61.947 25.416 53.364 1.00 21.70 129 ILE A N 1
ATOM 873 C CA . ILE A 1 129 ? 61.173 26.211 54.347 1.00 22.18 129 ILE A CA 1
ATOM 874 C C . ILE A 1 129 ? 62.034 27.374 54.883 1.00 22.20 129 ILE A C 1
ATOM 875 O O . ILE A 1 129 ? 61.543 28.504 54.995 1.00 23.67 129 ILE A O 1
ATOM 880 N N . GLN A 1 130 ? 63.282 27.088 55.175 1.00 21.80 130 GLN A N 1
ATOM 881 C CA A GLN A 1 130 ? 64.233 28.138 55.579 0.38 22.32 130 GLN A CA 1
ATOM 882 C CA C GLN A 1 130 ? 64.225 28.143 55.568 0.62 22.48 130 GLN A CA 1
ATOM 883 C C . GLN A 1 130 ? 64.356 29.239 54.529 1.00 23.03 130 GLN A C 1
ATOM 884 O O . GLN A 1 130 ? 64.406 30.431 54.861 1.00 23.06 130 GLN A O 1
ATOM 893 N N . SER A 1 131 ? 64.383 28.865 53.258 1.00 22.30 131 SER A N 1
ATOM 894 C CA . SER A 1 131 ? 64.478 29.869 52.228 1.00 23.39 131 SER A CA 1
ATOM 895 C C . SER A 1 131 ? 63.193 30.730 52.151 1.00 24.11 131 SER A C 1
ATOM 896 O O . SER A 1 131 ? 63.258 31.953 51.883 1.00 23.12 131 SER A O 1
ATOM 899 N N . ALA A 1 132 ? 62.033 30.120 52.426 1.00 23.23 132 ALA A N 1
ATOM 900 C CA . ALA A 1 132 ? 60.766 30.861 52.344 1.00 23.37 132 ALA A CA 1
ATOM 901 C C . ALA A 1 132 ? 60.804 31.867 53.467 1.00 22.44 132 ALA A C 1
ATOM 902 O O . ALA A 1 132 ? 60.460 33.029 53.303 1.00 23.71 132 ALA A O 1
ATOM 904 N N . LEU A 1 133 ? 61.272 31.430 54.619 1.00 21.94 133 LEU A N 1
ATOM 905 C CA . LEU A 1 133 ? 61.377 32.371 55.760 1.00 23.24 133 LEU A CA 1
ATOM 906 C C . LEU A 1 133 ? 62.357 33.509 55.467 1.00 22.87 133 LEU A C 1
ATOM 907 O O . LEU A 1 133 ? 62.102 34.690 55.786 1.00 22.45 133 LEU A O 1
ATOM 912 N N . THR A 1 134 ? 63.490 33.172 54.859 1.00 22.16 134 THR A N 1
ATOM 913 C CA . THR A 1 134 ? 64.450 34.186 54.470 1.00 22.60 134 THR A CA 1
ATOM 914 C C . THR A 1 134 ? 63.849 35.209 53.531 1.00 22.80 134 THR A C 1
ATOM 915 O O . THR A 1 134 ? 64.099 36.413 53.700 1.00 22.78 134 THR A O 1
ATOM 919 N N . ALA A 1 135 ? 63.061 34.757 52.543 1.00 22.53 135 ALA A N 1
ATOM 920 C CA . ALA A 1 135 ? 62.376 35.695 51.633 1.00 22.73 135 ALA A CA 1
ATOM 921 C C . ALA A 1 135 ? 61.479 36.681 52.404 1.00 22.29 135 ALA A C 1
ATOM 922 O O . ALA A 1 135 ? 61.524 37.901 52.158 1.00 22.86 135 ALA A O 1
ATOM 924 N N . LEU A 1 136 ? 60.716 36.164 53.351 1.00 22.06 136 LEU A N 1
ATOM 925 C CA . LEU A 1 136 ? 59.809 37.022 54.172 1.00 20.59 136 LEU A CA 1
ATOM 926 C C . LEU A 1 136 ? 60.589 38.003 55.013 1.00 21.82 136 LEU A C 1
ATOM 927 O O . LEU A 1 136 ? 60.236 39.201 55.050 1.00 21.10 136 LEU A O 1
ATOM 940 N N . ASP A 1 138 ? 63.756 38.996 54.643 1.00 22.02 138 ASP A N 1
ATOM 941 C CA . ASP A 1 138 ? 64.550 39.975 53.852 1.00 24.19 138 ASP A CA 1
ATOM 942 C C . ASP A 1 138 ? 63.580 41.112 53.448 1.00 24.78 138 ASP A C 1
ATOM 943 O O . ASP A 1 138 ? 63.957 42.283 53.525 1.00 24.40 138 ASP A O 1
ATOM 948 N N . ALA A 1 139 ? 62.349 40.779 53.040 1.00 23.10 139 ALA A N 1
ATOM 949 C CA . ALA A 1 139 ? 61.400 41.825 52.612 1.00 23.50 139 ALA A CA 1
ATOM 950 C C . ALA A 1 139 ? 60.989 42.721 53.816 1.00 23.49 139 ALA A C 1
ATOM 951 O O . ALA A 1 139 ? 60.952 43.969 53.707 1.00 23.79 139 ALA A O 1
ATOM 953 N N . ALA A 1 140 ? 60.735 42.104 54.974 1.00 21.23 140 ALA A N 1
ATOM 954 C CA . ALA A 1 140 ? 60.280 42.870 56.169 1.00 22.17 140 ALA A CA 1
ATOM 955 C C . ALA A 1 140 ? 61.448 43.755 56.671 1.00 23.16 140 ALA A C 1
ATOM 956 O O . ALA A 1 140 ? 61.223 44.912 57.026 1.00 23.10 140 ALA A O 1
ATOM 958 N N . ALA A 1 141 ? 62.695 43.258 56.592 1.00 22.07 141 ALA A N 1
ATOM 959 C CA . ALA A 1 141 ? 63.870 44.030 57.086 1.00 23.48 141 ALA A CA 1
ATOM 960 C C . ALA A 1 141 ? 64.143 45.187 56.126 1.00 24.05 141 ALA A C 1
ATOM 961 O O . ALA A 1 141 ? 64.428 46.307 56.576 1.00 24.67 141 ALA A O 1
ATOM 963 N N . ALA A 1 142 ? 63.989 44.932 54.826 1.00 23.81 142 ALA A N 1
ATOM 964 C CA . ALA A 1 142 ? 64.209 45.966 53.769 1.00 25.03 142 ALA A CA 1
ATOM 965 C C . ALA A 1 142 ? 63.195 47.097 53.914 1.00 25.44 142 ALA A C 1
ATOM 966 O O . ALA A 1 142 ? 63.521 48.269 53.658 1.00 26.98 142 ALA A O 1
ATOM 968 N N . ALA A 1 143 ? 61.992 46.759 54.379 1.00 25.12 143 ALA A N 1
ATOM 969 C CA . ALA A 1 143 ? 60.963 47.747 54.623 1.00 25.18 143 ALA A CA 1
ATOM 970 C C . ALA A 1 143 ? 61.065 48.445 55.991 1.00 26.68 143 ALA A C 1
ATOM 971 O O . ALA A 1 143 ? 60.272 49.365 56.272 1.00 27.17 143 ALA A O 1
ATOM 973 N N . GLY A 1 144 ? 62.032 48.040 56.823 1.00 25.25 144 GLY A N 1
ATOM 974 C CA . GLY A 1 144 ? 62.183 48.608 58.151 1.00 26.12 144 GLY A CA 1
ATOM 975 C C . GLY A 1 144 ? 61.146 48.172 59.177 1.00 25.06 144 GLY A C 1
ATOM 976 O O . GLY A 1 144 ? 61.099 48.723 60.288 1.00 24.54 144 GLY A O 1
ATOM 977 N N . GLU A 1 145 ? 60.337 47.165 58.814 1.00 24.43 145 GLU A N 1
ATOM 978 C CA . GLU A 1 145 ? 59.248 46.697 59.637 1.00 24.70 145 GLU A CA 1
ATOM 979 C C . GLU A 1 145 ? 59.723 45.699 60.686 1.00 24.91 145 GLU A C 1
ATOM 980 O O . GLU A 1 145 ? 59.027 45.472 61.701 1.00 26.63 145 GLU A O 1
ATOM 986 N N . ILE A 1 146 ? 60.884 45.081 60.430 1.00 23.98 146 ILE A N 1
ATOM 987 C CA . ILE A 1 146 ? 61.555 44.269 61.458 1.00 24.09 146 ILE A CA 1
ATOM 988 C C . ILE A 1 146 ? 63.030 44.686 61.533 1.00 24.19 146 ILE A C 1
ATOM 989 O O . ILE A 1 146 ? 63.584 45.273 60.564 1.00 22.70 146 ILE A O 1
ATOM 994 N N . ARG A 1 147 ? 63.680 44.345 62.640 1.00 24.55 147 ARG A N 1
ATOM 995 C CA . ARG A 1 147 ? 65.153 44.427 62.733 1.00 25.28 147 ARG A CA 1
ATOM 996 C C . ARG A 1 147 ? 65.837 43.591 61.638 1.00 26.47 147 ARG A C 1
ATOM 997 O O . ARG A 1 147 ? 65.271 42.615 61.106 1.00 26.14 147 ARG A O 1
ATOM 1005 N N . SER A 1 148 ? 67.047 44.002 61.283 1.00 28.00 148 SER A N 1
ATOM 1006 C CA A SER A 1 148 ? 67.743 43.347 60.182 0.50 28.64 148 SER A CA 1
ATOM 1007 C CA B SER A 1 148 ? 67.768 43.372 60.179 0.50 28.73 148 SER A CA 1
ATOM 1008 C C . SER A 1 148 ? 68.849 42.413 60.670 1.00 29.94 148 SER A C 1
ATOM 1009 O O . SER A 1 148 ? 69.491 41.753 59.852 1.00 29.56 148 SER A O 1
ATOM 1014 N N . ASP A 1 149 ? 69.075 42.371 61.993 1.00 29.42 149 ASP A N 1
ATOM 1015 C CA . ASP A 1 149 ? 70.197 41.604 62.563 1.00 30.80 149 ASP A CA 1
ATOM 1016 C C . ASP A 1 149 ? 69.842 40.201 63.037 1.00 31.73 149 ASP A C 1
ATOM 1017 O O . ASP A 1 149 ? 70.696 39.520 63.585 1.00 33.87 149 ASP A O 1
ATOM 1022 N N . ILE A 1 150 ? 68.612 39.740 62.833 1.00 30.39 150 ILE A N 1
ATOM 1023 C CA . ILE A 1 150 ? 68.292 38.371 63.229 1.00 31.65 150 ILE A CA 1
ATOM 1024 C C . ILE A 1 150 ? 68.486 37.435 62.072 1.00 31.94 150 ILE A C 1
ATOM 1025 O O . ILE A 1 150 ? 68.034 37.736 60.978 1.00 33.87 150 ILE A O 1
ATOM 1030 N N . ARG A 1 151 ? 69.164 36.311 62.285 1.00 32.78 151 ARG A N 1
ATOM 1031 C CA . ARG A 1 151 ? 69.394 35.333 61.205 1.00 34.01 151 ARG A CA 1
ATOM 1032 C C . ARG A 1 151 ? 68.137 34.516 60.951 1.00 33.52 151 ARG A C 1
ATOM 1033 O O . ARG A 1 151 ? 67.476 34.090 61.899 1.00 31.95 151 ARG A O 1
ATOM 1041 N N . SER A 1 152 ? 67.835 34.252 59.674 1.00 32.56 152 SER A N 1
ATOM 1042 C CA . SER A 1 152 ? 66.685 33.397 59.354 1.00 32.77 152 SER A CA 1
ATOM 1043 C C . SER A 1 152 ? 66.837 31.977 59.899 1.00 32.36 152 SER A C 1
ATOM 1044 O O . SER A 1 152 ? 65.845 31.308 60.218 1.00 31.70 152 SER A O 1
ATOM 1047 N N . THR A 1 153 ? 68.078 31.496 59.998 1.00 31.16 153 THR A N 1
ATOM 1048 C CA A THR A 1 153 ? 68.279 30.169 60.563 0.50 30.63 153 THR A CA 1
ATOM 1049 C CA B THR A 1 153 ? 68.396 30.192 60.599 0.50 30.49 153 THR A CA 1
ATOM 1050 C C . THR A 1 153 ? 67.905 30.124 62.065 1.00 29.73 153 THR A C 1
ATOM 1051 O O . THR A 1 153 ? 67.445 29.082 62.561 1.00 28.98 153 THR A O 1
ATOM 1058 N N . ASP A 1 154 ? 68.036 31.245 62.757 1.00 29.19 154 ASP A N 1
ATOM 1059 C CA . ASP A 1 154 ? 67.666 31.282 64.181 1.00 27.90 154 ASP A CA 1
ATOM 1060 C C . ASP A 1 154 ? 66.147 31.394 64.287 1.00 27.71 154 ASP A C 1
ATOM 1061 O O . ASP A 1 154 ? 65.548 30.712 65.085 1.00 27.29 154 ASP A O 1
ATOM 1074 N N . PHE A 1 156 ? 64.092 30.198 62.178 1.00 25.67 156 PHE A N 1
ATOM 1075 C CA . PHE A 1 156 ? 63.613 28.860 61.859 1.00 26.05 156 PHE A CA 1
ATOM 1076 C C . PHE A 1 156 ? 63.664 27.975 63.107 1.00 25.97 156 PHE A C 1
ATOM 1077 O O . PHE A 1 156 ? 62.706 27.249 63.383 1.00 24.71 156 PHE A O 1
ATOM 1085 N N . ALA A 1 157 ? 64.783 28.025 63.839 1.00 25.63 157 ALA A N 1
ATOM 1086 C CA . ALA A 1 157 ? 64.912 27.187 65.045 1.00 24.89 157 ALA A CA 1
ATOM 1087 C C . ALA A 1 157 ? 63.814 27.577 66.060 1.00 24.91 157 ALA A C 1
ATOM 1088 O O . ALA A 1 157 ? 63.289 26.733 66.775 1.00 23.83 157 ALA A O 1
ATOM 1090 N N . ALA A 1 158 ? 63.511 28.870 66.141 1.00 23.92 158 ALA A N 1
ATOM 1091 C CA . ALA A 1 158 ? 62.470 29.342 67.102 1.00 23.61 158 ALA A CA 1
ATOM 1092 C C . ALA A 1 158 ? 61.144 28.735 66.719 1.00 23.70 158 ALA A C 1
ATOM 1093 O O . ALA A 1 158 ? 60.461 28.153 67.532 1.00 23.73 158 ALA A O 1
ATOM 1095 N N . LEU A 1 159 ? 60.788 28.776 65.426 1.00 23.12 159 LEU A N 1
ATOM 1096 C CA . LEU A 1 159 ? 59.534 28.180 64.992 1.00 24.73 159 LEU A CA 1
ATOM 1097 C C . LEU A 1 159 ? 59.531 26.670 65.180 1.00 23.93 159 LEU A C 1
ATOM 1098 O O . LEU A 1 159 ? 58.511 26.139 65.578 1.00 24.44 159 LEU A O 1
ATOM 1103 N N . ALA A 1 160 ? 60.655 26.005 64.889 1.00 24.72 160 ALA A N 1
ATOM 1104 C CA . ALA A 1 160 ? 60.760 24.524 65.111 1.00 23.94 160 ALA A CA 1
ATOM 1105 C C . ALA A 1 160 ? 60.484 24.166 66.563 1.00 25.09 160 ALA A C 1
ATOM 1106 O O . ALA A 1 160 ? 59.889 23.128 66.861 1.00 24.04 160 ALA A O 1
ATOM 1108 N N . GLY A 1 161 ? 60.949 25.013 67.485 1.00 24.21 161 GLY A N 1
ATOM 1109 C CA . GLY A 1 161 ? 60.734 24.693 68.916 1.00 21.57 161 GLY A CA 1
ATOM 1110 C C . GLY A 1 161 ? 59.264 24.868 69.293 1.00 22.35 161 GLY A C 1
ATOM 1111 O O . GLY A 1 161 ? 58.720 24.114 70.075 1.00 22.40 161 GLY A O 1
ATOM 1112 N N . ILE A 1 162 ? 58.637 25.912 68.800 1.00 21.03 162 ILE A N 1
ATOM 1113 C CA . ILE A 1 162 ? 57.198 26.110 69.007 1.00 22.47 162 ILE A CA 1
ATOM 1114 C C . ILE A 1 162 ? 56.443 24.913 68.432 1.00 23.48 162 ILE A C 1
ATOM 1115 O O . ILE A 1 162 ? 55.541 24.393 69.078 1.00 24.05 162 ILE A O 1
ATOM 1120 N N . ALA A 1 163 ? 56.842 24.451 67.249 1.00 25.99 163 ALA A N 1
ATOM 1121 C CA . ALA A 1 163 ? 56.285 23.185 66.708 1.00 27.71 163 ALA A CA 1
ATOM 1122 C C . ALA A 1 163 ? 56.445 22.021 67.694 1.00 28.04 163 ALA A C 1
ATOM 1123 O O . ALA A 1 163 ? 55.488 21.269 67.956 1.00 30.05 163 ALA A O 1
ATOM 1125 N N . LEU A 1 164 ? 57.631 21.873 68.270 1.00 27.17 164 LEU A N 1
ATOM 1126 C CA . LEU A 1 164 ? 57.880 20.741 69.156 1.00 27.22 164 LEU A CA 1
ATOM 1127 C C . LEU A 1 164 ? 57.065 20.831 70.446 1.00 27.59 164 LEU A C 1
ATOM 1128 O O . LEU A 1 164 ? 56.589 19.823 70.958 1.00 28.85 164 LEU A O 1
ATOM 1133 N N . THR A 1 165 ? 56.912 22.032 70.994 1.00 26.23 165 THR A N 1
ATOM 1134 C CA . THR A 1 165 ? 56.171 22.184 72.217 1.00 25.91 165 THR A CA 1
ATOM 1135 C C . THR A 1 165 ? 54.666 22.369 72.089 1.00 27.10 165 THR A C 1
ATOM 1136 O O . THR A 1 165 ? 53.964 22.146 73.071 1.00 28.87 165 THR A O 1
ATOM 1140 N N . SER A 1 166 ? 54.168 22.777 70.920 1.00 27.88 166 SER A N 1
ATOM 1141 C CA . SER A 1 166 ? 52.808 23.304 70.883 1.00 29.00 166 SER A CA 1
ATOM 1142 C C . SER A 1 166 ? 52.070 22.974 69.575 1.00 30.36 166 SER A C 1
ATOM 1143 O O . SER A 1 166 ? 51.222 23.771 69.137 1.00 29.44 166 SER A O 1
ATOM 1146 N N . SER A 1 167 ? 52.388 21.819 68.947 1.00 30.43 167 SER A N 1
ATOM 1147 C CA . SER A 1 167 ? 51.776 21.439 67.648 1.00 30.58 167 SER A CA 1
ATOM 1148 C C . SER A 1 167 ? 50.417 20.710 67.745 1.00 30.77 167 SER A C 1
ATOM 1149 O O . SER A 1 167 ? 49.701 20.590 66.742 1.00 28.34 167 SER A O 1
ATOM 1152 N N . ARG A 1 168 ? 50.072 20.208 68.929 1.00 30.83 168 ARG A N 1
ATOM 1153 C CA . ARG A 1 168 ? 48.804 19.499 69.044 1.00 32.24 168 ARG A CA 1
ATOM 1154 C C . ARG A 1 168 ? 47.687 20.493 68.734 1.00 32.85 168 ARG A C 1
ATOM 1155 O O . ARG A 1 168 ? 47.789 21.660 69.089 1.00 32.72 168 ARG A O 1
ATOM 1162 N N . PRO A 1 169 ? 46.600 20.043 68.082 1.00 33.64 169 PRO A N 1
ATOM 1163 C CA . PRO A 1 169 ? 45.429 20.924 67.959 1.00 34.25 169 PRO A CA 1
ATOM 1164 C C . PRO A 1 169 ? 44.988 21.632 69.264 1.00 34.46 169 PRO A C 1
ATOM 1165 O O . PRO A 1 169 ? 44.661 22.819 69.203 1.00 34.18 169 PRO A O 1
ATOM 1169 N N . ASP A 1 170 ? 45.056 20.946 70.415 1.00 34.73 170 ASP A N 1
ATOM 1170 C CA . ASP A 1 170 ? 44.661 21.493 71.732 1.00 35.23 170 ASP A CA 1
ATOM 1171 C C . ASP A 1 170 ? 45.653 22.505 72.323 1.00 35.06 170 ASP A C 1
ATOM 1172 O O . ASP A 1 170 ? 45.370 23.121 73.367 1.00 35.16 170 ASP A O 1
ATOM 1177 N N . GLN A 1 171 ? 46.810 22.685 71.667 1.00 33.45 171 GLN A N 1
ATOM 1178 C CA . GLN A 1 171 ? 47.817 23.654 72.166 1.00 31.90 171 GLN A CA 1
ATOM 1179 C C . GLN A 1 171 ? 47.817 24.928 71.332 1.00 31.16 171 GLN A C 1
ATOM 1180 O O . GLN A 1 171 ? 48.757 25.732 71.408 1.00 27.96 171 GLN A O 1
ATOM 1186 N N . ARG A 1 172 ? 46.781 25.098 70.501 1.00 29.85 172 ARG A N 1
ATOM 1187 C CA . ARG A 1 172 ? 46.813 26.142 69.461 1.00 30.59 172 ARG A CA 1
ATOM 1188 C C . ARG A 1 172 ? 46.910 27.558 70.045 1.00 29.14 172 ARG A C 1
ATOM 1189 O O . ARG A 1 172 ? 47.684 28.388 69.500 1.00 29.67 172 ARG A O 1
ATOM 1197 N N . ALA A 1 173 ? 46.224 27.822 71.171 1.00 28.28 173 ALA A N 1
ATOM 1198 C CA . ALA A 1 173 ? 46.301 29.161 71.781 1.00 27.52 173 ALA A CA 1
ATOM 1199 C C . ALA A 1 173 ? 47.727 29.472 72.283 1.00 27.20 173 ALA A C 1
ATOM 1200 O O . ALA A 1 173 ? 48.237 30.549 72.056 1.00 26.78 173 ALA A O 1
ATOM 1202 N N . GLN A 1 174 ? 48.338 28.521 72.984 1.00 25.53 174 GLN A N 1
ATOM 1203 C CA . GLN A 1 174 ? 49.750 28.666 73.373 1.00 24.68 174 GLN A CA 1
ATOM 1204 C C . GLN A 1 174 ? 50.644 28.863 72.138 1.00 24.33 174 GLN A C 1
ATOM 1205 O O . GLN A 1 174 ? 51.457 29.742 72.178 1.00 24.44 174 GLN A O 1
ATOM 1211 N N . ALA A 1 175 ? 50.473 28.068 71.075 1.00 23.69 175 ALA A N 1
ATOM 1212 C CA . ALA A 1 175 ? 51.278 28.213 69.847 1.00 24.44 175 ALA A CA 1
ATOM 1213 C C . ALA A 1 175 ? 51.174 29.636 69.316 1.00 25.17 175 ALA A C 1
ATOM 1214 O O . ALA A 1 175 ? 52.202 30.235 68.998 1.00 23.29 175 ALA A O 1
ATOM 1216 N N . GLU A 1 176 ? 49.954 30.206 69.350 1.00 25.30 176 GLU A N 1
ATOM 1217 C CA . GLU A 1 176 ? 49.675 31.549 68.792 1.00 27.46 176 GLU A CA 1
ATOM 1218 C C . GLU A 1 176 ? 50.398 32.588 69.657 1.00 25.28 176 GLU A C 1
ATOM 1219 O O . GLU A 1 176 ? 51.006 33.537 69.139 1.00 24.21 176 GLU A O 1
ATOM 1225 N N . ARG A 1 177 ? 50.321 32.441 70.978 1.00 23.50 177 ARG A N 1
ATOM 1226 C CA . ARG A 1 177 ? 50.996 33.391 71.868 1.00 22.85 177 ARG A CA 1
ATOM 1227 C C . ARG A 1 177 ? 52.541 33.313 71.745 1.00 21.91 177 ARG A C 1
ATOM 1228 O O . ARG A 1 177 ? 53.235 34.329 71.890 1.00 23.11 177 ARG A O 1
ATOM 1236 N N . LEU A 1 178 ? 53.062 32.100 71.541 1.00 21.67 178 LEU A N 1
ATOM 1237 C CA . LEU A 1 178 ? 54.535 31.953 71.389 1.00 22.22 178 LEU A CA 1
ATOM 1238 C C . LEU A 1 178 ? 54.987 32.575 70.066 1.00 22.88 178 LEU A C 1
ATOM 1239 O O . LEU A 1 178 ? 56.019 33.254 70.003 1.00 22.38 178 LEU A O 1
ATOM 1244 N N . LEU A 1 179 ? 54.182 32.382 69.024 1.00 23.88 179 LEU A N 1
ATOM 1245 C CA . LEU A 1 179 ? 54.483 33.048 67.741 1.00 25.19 179 LEU A CA 1
ATOM 1246 C C . LEU A 1 179 ? 54.486 34.568 67.925 1.00 25.00 179 LEU A C 1
ATOM 1247 O O . LEU A 1 179 ? 55.376 35.256 67.392 1.00 24.54 179 LEU A O 1
ATOM 1252 N N . ASP A 1 180 ? 53.517 35.078 68.693 1.00 24.34 180 ASP A N 1
ATOM 1253 C CA . ASP A 1 180 ? 53.437 36.544 68.922 1.00 24.29 180 ASP A CA 1
ATOM 1254 C C . ASP A 1 180 ? 54.701 37.036 69.649 1.00 24.30 180 ASP A C 1
ATOM 1255 O O . ASP A 1 180 ? 55.261 38.115 69.318 1.00 23.93 180 ASP A O 1
ATOM 1260 N N . LEU A 1 181 ? 55.168 36.241 70.599 1.00 23.59 181 LEU A N 1
ATOM 1261 C CA . LEU A 1 181 ? 56.351 36.616 71.403 1.00 24.39 181 LEU A CA 1
ATOM 1262 C C . LEU A 1 181 ? 57.611 36.671 70.535 1.00 23.76 181 LEU A C 1
ATOM 1263 O O . LEU A 1 181 ? 58.393 37.597 70.618 1.00 22.92 181 LEU A O 1
ATOM 1268 N N . VAL A 1 182 ? 57.812 35.654 69.701 1.00 24.35 182 VAL A N 1
ATOM 1269 C CA A VAL A 1 182 ? 58.984 35.585 68.802 0.50 24.72 182 VAL A CA 1
ATOM 1270 C CA B VAL A 1 182 ? 59.015 35.635 68.846 0.50 24.83 182 VAL A CA 1
ATOM 1271 C C . VAL A 1 182 ? 58.938 36.703 67.742 1.00 24.64 182 VAL A C 1
ATOM 1272 O O . VAL A 1 182 ? 59.951 37.362 67.444 1.00 24.08 182 VAL A O 1
ATOM 1279 N N . LEU A 1 183 ? 57.750 36.937 67.183 1.00 24.82 183 LEU A N 1
ATOM 1280 C CA . LEU A 1 183 ? 57.576 38.030 66.208 1.00 25.14 183 LEU A CA 1
ATOM 1281 C C . LEU A 1 183 ? 57.846 39.385 66.865 1.00 25.52 183 LEU A C 1
ATOM 1282 O O . LEU A 1 183 ? 58.431 40.295 66.269 1.00 24.75 183 LEU A O 1
ATOM 1287 N N . ASP A 1 184 ? 57.405 39.523 68.107 1.00 24.36 184 ASP A N 1
ATOM 1288 C CA . ASP A 1 184 ? 57.753 40.747 68.882 1.00 23.62 184 ASP A CA 1
ATOM 1289 C C . ASP A 1 184 ? 59.269 40.897 69.125 1.00 23.44 184 ASP A C 1
ATOM 1290 O O . ASP A 1 184 ? 59.776 42.040 69.183 1.00 24.14 184 ASP A O 1
ATOM 1295 N N . GLY A 1 185 ? 59.985 39.798 69.237 1.00 23.25 185 GLY A N 1
ATOM 1296 C CA . GLY A 1 185 ? 61.487 39.847 69.315 1.00 22.71 185 GLY A CA 1
ATOM 1297 C C . GLY A 1 185 ? 62.115 40.451 68.042 1.00 24.07 185 GLY A C 1
ATOM 1298 O O . GLY A 1 185 ? 63.228 40.981 68.088 1.00 23.16 185 GLY A O 1
ATOM 1299 N N . LEU A 1 186 ? 61.339 40.465 66.948 1.00 22.69 186 LEU A N 1
ATOM 1300 C CA . LEU A 1 186 ? 61.841 41.005 65.654 1.00 24.01 186 LEU A CA 1
ATOM 1301 C C . LEU A 1 186 ? 61.558 42.492 65.479 1.00 24.62 186 LEU A C 1
ATOM 1302 O O . LEU A 1 186 ? 61.953 43.095 64.490 1.00 24.51 186 LEU A O 1
ATOM 1307 N N . ARG A 1 187 ? 60.840 43.090 66.425 1.00 25.44 187 ARG A N 1
ATOM 1308 C CA . ARG A 1 187 ? 60.445 44.495 66.305 1.00 27.37 187 ARG A CA 1
ATOM 1309 C C . ARG A 1 187 ? 61.683 45.408 66.323 1.00 29.65 187 ARG A C 1
ATOM 1310 O O . ARG A 1 187 ? 62.626 45.151 67.066 1.00 29.60 187 ARG A O 1
ATOM 1314 N N . PRO A 1 188 ? 61.685 46.452 65.469 1.00 31.28 188 PRO A N 1
ATOM 1315 C CA . PRO A 1 188 ? 62.762 47.419 65.375 1.00 33.65 188 PRO A CA 1
ATOM 1316 C C . PRO A 1 188 ? 63.092 48.020 66.729 1.00 35.03 188 PRO A C 1
ATOM 1317 O O . PRO A 1 188 ? 64.315 48.158 66.982 1.00 39.90 188 PRO A O 1
ATOM 1321 N N . ASN B 1 16 ? 78.824 17.109 53.322 1.00 38.80 16 ASN B N 1
ATOM 1322 C CA . ASN B 1 16 ? 78.912 15.677 52.888 1.00 38.71 16 ASN B CA 1
ATOM 1323 C C . ASN B 1 16 ? 77.731 15.203 52.026 1.00 38.13 16 ASN B C 1
ATOM 1324 O O . ASN B 1 16 ? 77.943 14.544 50.988 1.00 38.35 16 ASN B O 1
ATOM 1325 N N . ARG B 1 17 ? 76.506 15.526 52.463 1.00 36.93 17 ARG B N 1
ATOM 1326 C CA A ARG B 1 17 ? 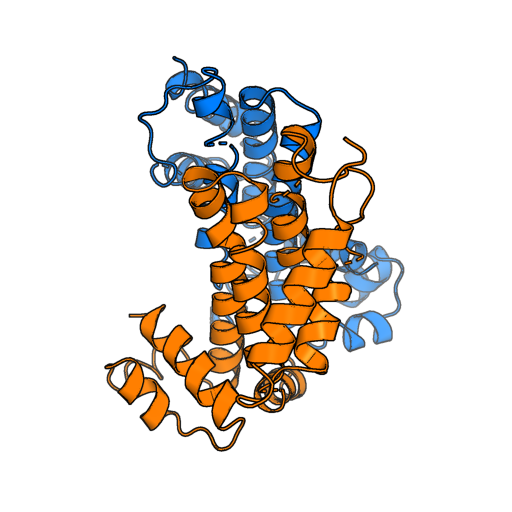75.290 15.203 51.691 0.50 36.10 17 ARG B CA 1
ATOM 1327 C CA B ARG B 1 17 ? 75.274 15.226 51.713 0.50 36.00 17 ARG B CA 1
ATOM 1328 C C . ARG B 1 17 ? 75.180 16.027 50.402 1.00 35.87 17 ARG B C 1
ATOM 1329 O O . ARG B 1 17 ? 74.944 15.462 49.321 1.00 35.51 17 ARG B O 1
ATOM 1344 N N . ASP B 1 18 ? 75.340 17.349 50.505 1.00 34.96 18 ASP B N 1
ATOM 1345 C CA . ASP B 1 18 ? 75.334 18.221 49.330 1.00 34.26 18 ASP B CA 1
ATOM 1346 C C . ASP B 1 18 ? 76.405 17.751 48.325 1.00 32.78 18 ASP B C 1
ATOM 1347 O O . ASP B 1 18 ? 76.190 17.778 47.108 1.00 31.08 18 ASP B O 1
ATOM 1352 N N . LYS B 1 19 ? 77.555 17.286 48.831 1.00 32.06 19 LYS B N 1
ATOM 1353 C CA . LYS B 1 19 ? 78.600 16.805 47.935 1.00 31.18 19 LYS B CA 1
ATOM 1354 C C . LYS B 1 19 ? 78.218 15.563 47.180 1.00 30.36 19 LYS B C 1
ATOM 1355 O O . LYS B 1 19 ? 78.446 15.479 45.969 1.00 29.59 19 LYS B O 1
ATOM 1361 N N . ILE B 1 20 ? 77.622 14.608 47.891 1.00 29.99 20 ILE B N 1
ATOM 1362 C CA . ILE B 1 20 ? 77.216 13.347 47.300 1.00 29.65 20 ILE B CA 1
ATOM 1363 C C . ILE B 1 20 ? 76.167 13.635 46.260 1.00 29.60 20 ILE B C 1
ATOM 1364 O O . ILE B 1 20 ? 76.245 13.123 45.133 1.00 29.68 20 ILE B O 1
ATOM 1369 N N . LEU B 1 21 ? 75.176 14.451 46.653 1.00 27.54 21 LEU B N 1
ATOM 1370 C CA . LEU B 1 21 ? 74.035 14.699 45.775 1.00 27.54 21 LEU B CA 1
ATOM 1371 C C . LEU B 1 21 ? 74.414 15.481 44.521 1.00 27.48 21 LEU B C 1
ATOM 1372 O O . LEU B 1 21 ? 73.948 15.163 43.438 1.00 28.87 21 LEU B O 1
ATOM 1377 N N . ALA B 1 22 ? 75.304 16.462 44.662 1.00 28.38 22 ALA B N 1
ATOM 1378 C CA . ALA B 1 22 ? 75.821 17.204 43.513 1.00 28.53 22 ALA B CA 1
ATOM 1379 C C . ALA B 1 22 ? 76.553 16.260 42.554 1.00 28.64 22 ALA B C 1
ATOM 1380 O O . ALA B 1 22 ? 76.315 16.274 41.340 1.00 28.69 22 ALA B O 1
ATOM 1382 N N . ALA B 1 23 ? 77.418 15.417 43.113 1.00 28.41 23 ALA B N 1
ATOM 1383 C CA . ALA B 1 23 ? 78.125 14.392 42.331 1.00 29.49 23 ALA B CA 1
ATOM 1384 C C . ALA B 1 23 ? 77.163 13.398 41.660 1.00 28.99 23 ALA B C 1
ATOM 1385 O O . ALA B 1 23 ? 77.354 13.050 40.480 1.00 29.36 23 ALA B O 1
ATOM 1387 N N . ALA B 1 24 ? 76.127 12.950 42.386 1.00 29.09 24 ALA B N 1
ATOM 1388 C CA . ALA B 1 24 ? 75.102 12.096 41.805 1.00 28.73 24 ALA B CA 1
ATOM 1389 C C . ALA B 1 24 ? 74.416 12.722 40.593 1.00 29.61 24 ALA B C 1
ATOM 1390 O O . ALA B 1 24 ? 74.210 12.068 39.582 1.00 30.15 24 ALA B O 1
ATOM 1392 N N . VAL B 1 25 ? 73.995 13.982 40.713 1.00 29.49 25 VAL B N 1
ATOM 1393 C CA . VAL B 1 25 ? 73.361 14.633 39.595 1.00 29.63 25 VAL B CA 1
ATOM 1394 C C . VAL B 1 25 ? 74.299 14.652 38.385 1.00 30.64 25 VAL B C 1
ATOM 1395 O O . VAL B 1 25 ? 73.868 14.365 37.277 1.00 30.94 25 VAL B O 1
ATOM 1399 N N . ARG B 1 26 ? 75.567 15.005 38.609 1.00 30.90 26 ARG B N 1
ATOM 1400 C CA . ARG B 1 26 ? 76.563 15.118 37.546 1.00 31.67 26 ARG B CA 1
ATOM 1401 C C . ARG B 1 26 ? 76.703 13.755 36.846 1.00 31.18 26 ARG B C 1
ATOM 1402 O O . ARG B 1 26 ? 76.589 13.645 35.620 1.00 30.99 26 ARG B O 1
ATOM 1410 N N . VAL B 1 27 ? 76.907 12.712 37.635 1.00 31.42 27 VAL B N 1
ATOM 1411 C CA . VAL B 1 27 ? 77.181 11.382 37.081 1.00 31.15 27 VAL B CA 1
ATOM 1412 C C . VAL B 1 27 ? 75.926 10.744 36.449 1.00 31.39 27 VAL B C 1
ATOM 1413 O O . VAL B 1 27 ? 76.000 10.135 35.383 1.00 31.64 27 VAL B O 1
ATOM 1417 N N . PHE B 1 28 ? 74.775 10.860 37.104 1.00 30.48 28 PHE B N 1
ATOM 1418 C CA . PHE B 1 28 ? 73.552 10.318 36.514 1.00 31.08 28 PHE B CA 1
ATOM 1419 C C . PHE B 1 28 ? 73.157 11.089 35.256 1.00 31.10 28 PHE B C 1
ATOM 1420 O O . PHE B 1 28 ? 72.666 10.487 34.304 1.00 30.86 28 PHE B O 1
ATOM 1428 N N . SER B 1 29 ? 73.374 12.409 35.226 1.00 31.13 29 SER B N 1
ATOM 1429 C CA . SER B 1 29 ? 73.009 13.131 34.016 1.00 32.42 29 SER B CA 1
ATOM 1430 C C . SER B 1 29 ? 73.917 12.796 32.825 1.00 32.34 29 SER B C 1
ATOM 1431 O O . SER B 1 29 ? 73.462 12.854 31.691 1.00 32.09 29 SER B O 1
ATOM 1434 N N . GLU B 1 30 ? 75.169 12.443 33.102 1.00 32.54 30 GLU B N 1
ATOM 1435 C CA . GLU B 1 30 ? 76.132 12.012 32.069 1.00 34.18 30 GLU B CA 1
ATOM 1436 C C . GLU B 1 30 ? 75.954 10.568 31.618 1.00 34.39 30 GLU B C 1
ATOM 1437 O O . GLU B 1 30 ? 76.056 10.267 30.425 1.00 35.02 30 GLU B O 1
ATOM 1442 N N . GLU B 1 31 ? 75.746 9.663 32.575 1.00 35.40 31 GLU B N 1
ATOM 1443 C CA . GLU B 1 31 ? 75.856 8.228 32.299 1.00 36.41 31 GLU B CA 1
ATOM 1444 C C . GLU B 1 31 ? 74.547 7.458 32.458 1.00 36.97 31 GLU B C 1
ATOM 1445 O O . GLU B 1 31 ? 74.511 6.243 32.205 1.00 37.36 31 GLU B O 1
ATOM 1448 N N . GLY B 1 32 ? 73.490 8.155 32.884 1.00 37.80 32 GLY B N 1
ATOM 1449 C CA . GLY B 1 32 ? 72.208 7.516 33.203 1.00 38.10 32 GLY B CA 1
ATOM 1450 C C . GLY B 1 32 ? 72.414 6.289 34.071 1.00 38.65 32 GLY B C 1
ATOM 1451 O O . GLY B 1 32 ? 73.158 6.333 35.054 1.00 38.96 32 GLY B O 1
ATOM 1452 N N . LEU B 1 33 ? 71.785 5.183 33.688 1.00 38.75 33 LEU B N 1
ATOM 1453 C CA . LEU B 1 33 ? 71.854 3.934 34.465 1.00 38.51 33 LEU B CA 1
ATOM 1454 C C . LEU B 1 33 ? 73.143 3.128 34.313 1.00 38.16 33 LEU B C 1
ATOM 1455 O O . LEU B 1 33 ? 73.294 2.070 34.924 1.00 38.96 33 LEU B O 1
ATOM 1456 N N . ASP B 1 34 ? 74.068 3.614 33.490 1.00 37.63 34 ASP B N 1
ATOM 1457 C CA . ASP B 1 34 ? 75.378 2.989 33.368 1.00 36.55 34 ASP B CA 1
ATOM 1458 C C . ASP B 1 34 ? 76.248 3.517 34.504 1.00 35.56 34 ASP B C 1
ATOM 1459 O O . ASP B 1 34 ? 77.388 3.088 34.668 1.00 35.60 34 ASP B O 1
ATOM 1460 N N . ALA B 1 35 ? 75.699 4.454 35.277 1.00 34.39 35 ALA B N 1
ATOM 1461 C CA . ALA B 1 35 ? 76.429 5.090 36.364 1.00 33.38 35 ALA B CA 1
ATOM 1462 C C . ALA B 1 35 ? 76.863 4.055 37.403 1.00 32.84 35 ALA B C 1
ATOM 1463 O O . ALA B 1 35 ? 76.078 3.215 37.831 1.00 31.82 35 ALA B O 1
ATOM 1465 N N . HIS B 1 36 ? 78.139 4.101 37.757 1.00 32.44 36 HIS B N 1
ATOM 1466 C CA . HIS B 1 36 ? 78.668 3.261 38.816 1.00 32.56 36 HIS B CA 1
ATOM 1467 C C . HIS B 1 36 ? 78.632 4.086 40.076 1.00 32.65 36 HIS B C 1
ATOM 1468 O O . HIS B 1 36 ? 79.042 5.253 40.066 1.00 34.02 36 HIS B O 1
ATOM 1475 N N . LEU B 1 37 ? 78.143 3.502 41.163 1.00 32.45 37 LEU B N 1
ATOM 1476 C CA . LEU B 1 37 ? 78.036 4.223 42.427 1.00 31.87 37 LEU B CA 1
ATOM 1477 C C . LEU B 1 37 ? 79.404 4.619 43.009 1.00 31.42 37 LEU B C 1
ATOM 1478 O O . LEU B 1 37 ? 79.510 5.666 43.674 1.00 30.61 37 LEU B O 1
ATOM 1483 N N . GLU B 1 38 ? 80.417 3.784 42.748 1.00 31.30 38 GLU B N 1
ATOM 1484 C CA . GLU B 1 38 ? 81.832 4.085 43.060 1.00 30.79 38 GLU B CA 1
ATOM 1485 C C . GLU B 1 38 ? 82.311 5.418 42.467 1.00 31.16 38 GLU B C 1
ATOM 1486 O O . GLU B 1 38 ? 83.043 6.148 43.146 1.00 31.36 38 GLU B O 1
ATOM 1488 N N . ARG B 1 39 ? 81.881 5.748 41.230 1.00 31.29 39 ARG B N 1
ATOM 1489 C CA . ARG B 1 39 ? 82.236 7.032 40.597 1.00 31.27 39 ARG B CA 1
ATOM 1490 C C . ARG B 1 39 ? 81.641 8.247 41.331 1.00 30.80 39 ARG B C 1
ATOM 1491 O O . ARG B 1 39 ? 82.320 9.262 41.504 1.00 29.90 39 ARG B O 1
ATOM 1499 N N . ILE B 1 40 ? 80.376 8.128 41.761 1.00 30.76 40 ILE B N 1
ATOM 1500 C CA . ILE B 1 40 ? 79.685 9.151 42.557 1.00 31.37 40 ILE B CA 1
ATOM 1501 C C . ILE B 1 40 ? 80.348 9.354 43.909 1.00 30.69 40 ILE B C 1
ATOM 1502 O O . ILE B 1 40 ? 80.641 10.491 44.298 1.00 30.62 40 ILE B O 1
ATOM 1507 N N . ALA B 1 41 ? 80.559 8.259 44.631 1.00 31.41 41 ALA B N 1
ATOM 1508 C CA . ALA B 1 41 ? 81.280 8.314 45.902 1.00 32.30 41 ALA B CA 1
ATOM 1509 C C . ALA B 1 41 ? 82.648 9.031 45.708 1.00 32.93 41 ALA B C 1
ATOM 1510 O O . ALA B 1 41 ? 83.022 9.905 46.502 1.00 33.46 41 ALA B O 1
ATOM 1512 N N . ARG B 1 42 ? 83.346 8.683 44.626 1.00 32.86 42 ARG B N 1
ATOM 1513 C CA . ARG B 1 42 ? 84.696 9.220 44.322 1.00 33.69 42 ARG B CA 1
ATOM 1514 C C . ARG B 1 42 ? 84.697 10.730 44.082 1.00 33.78 42 ARG B C 1
ATOM 1515 O O . ARG B 1 42 ? 85.641 11.479 44.589 1.00 32.41 42 ARG B O 1
ATOM 1523 N N . GLU B 1 43 ? 83.668 11.169 43.307 1.00 32.51 43 GLU B N 1
ATOM 1524 C CA 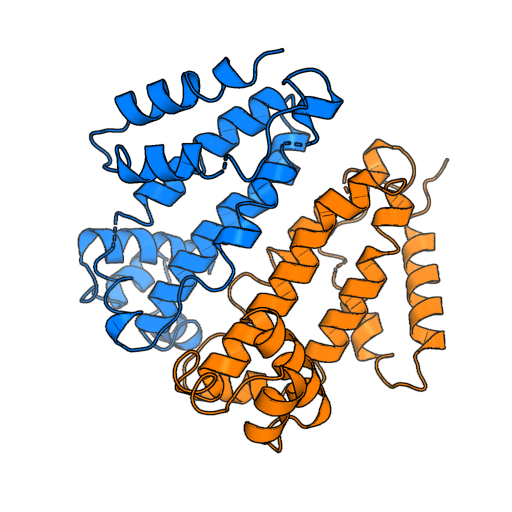. GLU B 1 43 ? 83.589 12.568 42.950 1.00 33.64 43 GLU B CA 1
ATOM 1525 C C . GLU B 1 43 ? 83.198 13.387 44.179 1.00 33.71 43 GLU B C 1
ATOM 1526 O O . GLU B 1 43 ? 83.684 14.516 44.347 1.00 33.40 43 GLU B O 1
ATOM 1532 N N . ALA B 1 44 ? 82.324 12.808 45.033 1.00 32.84 44 ALA B N 1
ATOM 1533 C CA . ALA B 1 44 ? 81.935 13.436 46.295 1.00 31.96 44 ALA B CA 1
ATOM 1534 C C . ALA B 1 44 ? 83.036 13.370 47.345 1.00 32.16 44 ALA B C 1
ATOM 1535 O O . ALA B 1 44 ? 82.921 13.987 48.408 1.00 31.48 44 ALA B O 1
ATOM 1537 N N . GLY B 1 45 ? 84.096 12.605 47.063 1.00 31.88 45 GLY B N 1
ATOM 1538 C CA . GLY B 1 45 ? 85.169 12.415 48.023 1.00 32.15 45 GLY B CA 1
ATOM 1539 C C . GLY B 1 45 ? 84.824 11.626 49.274 1.00 32.50 45 GLY B C 1
ATOM 1540 O O . GLY B 1 45 ? 85.434 11.833 50.321 1.00 32.35 45 GLY B O 1
ATOM 1541 N N A VAL B 1 46 ? 83.848 10.725 49.174 0.50 32.56 46 VAL B N 1
ATOM 1542 N N B VAL B 1 46 ? 83.863 10.708 49.158 0.50 32.70 46 VAL B N 1
ATOM 1543 C CA A VAL B 1 46 ? 83.421 9.933 50.331 0.50 32.80 46 VAL B CA 1
ATOM 1544 C CA B VAL B 1 46 ? 83.363 9.933 50.302 0.50 33.11 46 VAL B CA 1
ATOM 1545 C C A VAL B 1 46 ? 83.610 8.445 50.064 0.50 33.34 46 VAL B C 1
ATOM 1546 C C B VAL B 1 46 ? 83.567 8.439 50.058 0.50 33.53 46 VAL B C 1
ATOM 1547 O O A VAL B 1 46 ? 83.687 8.019 48.910 0.50 33.50 46 VAL B O 1
ATOM 1548 O O B VAL B 1 46 ? 83.609 8.000 48.909 0.50 33.74 46 VAL B O 1
ATOM 1553 N N . GLY B 1 47 ? 83.694 7.660 51.132 1.00 33.63 47 GLY B N 1
ATOM 1554 C CA . GLY B 1 47 ? 83.814 6.206 51.013 1.00 34.45 47 GLY B CA 1
ATOM 1555 C C . GLY B 1 47 ? 82.475 5.662 50.572 1.00 35.16 47 GLY B C 1
ATOM 1556 O O . GLY B 1 47 ? 81.447 6.256 50.885 1.00 34.86 47 GLY B O 1
ATOM 1557 N N . SER B 1 48 ? 82.483 4.554 49.835 1.00 35.90 48 SER B N 1
ATOM 1558 C CA . SER B 1 48 ? 81.237 3.981 49.318 1.00 36.37 48 SER B CA 1
ATOM 1559 C C . SER B 1 48 ? 80.312 3.439 50.415 1.00 36.32 48 SER B C 1
ATOM 1560 O O . SER B 1 48 ? 79.095 3.523 50.279 1.00 35.29 48 SER B O 1
ATOM 1563 N N . GLY B 1 49 ? 80.875 2.890 51.494 1.00 36.34 49 GLY B N 1
ATOM 1564 C CA . GLY B 1 49 ? 80.045 2.496 52.647 1.00 37.31 49 GLY B CA 1
ATOM 1565 C C . GLY B 1 49 ? 79.206 3.659 53.176 1.00 37.79 49 GLY B C 1
ATOM 1566 O O . GLY B 1 49 ? 78.000 3.527 53.432 1.00 38.39 49 GLY B O 1
ATOM 1567 N N . THR B 1 50 ? 79.851 4.811 53.315 1.00 37.96 50 THR B N 1
ATOM 1568 C CA . THR B 1 50 ? 79.197 6.070 53.676 1.00 38.48 50 THR B CA 1
ATOM 1569 C C . THR B 1 50 ? 78.004 6.384 52.752 1.00 38.24 50 THR B C 1
ATOM 1570 O O . THR B 1 50 ? 76.932 6.811 53.203 1.00 38.52 50 THR B O 1
ATOM 1574 N N . LEU B 1 51 ? 78.189 6.145 51.454 1.00 38.01 51 LEU B N 1
ATOM 1575 C CA A LEU B 1 51 ? 77.132 6.401 50.487 0.50 37.66 51 LEU B CA 1
ATOM 1576 C CA B LEU B 1 51 ? 77.145 6.384 50.470 0.50 37.47 51 LEU B CA 1
ATOM 1577 C C . LEU B 1 51 ? 75.977 5.419 50.680 1.00 37.62 51 LEU B C 1
ATOM 1578 O O . LEU B 1 51 ? 74.811 5.826 50.655 1.00 37.45 51 LEU B O 1
ATOM 1587 N N . TYR B 1 52 ? 76.306 4.135 50.884 1.00 37.50 52 TYR B N 1
ATOM 1588 C CA A TYR B 1 52 ? 75.296 3.096 51.106 0.50 37.78 52 TYR B CA 1
ATOM 1589 C CA B TYR B 1 52 ? 75.288 3.101 51.098 0.50 37.74 52 TYR B CA 1
ATOM 1590 C C . TYR B 1 52 ? 74.536 3.301 52.413 1.00 37.73 52 TYR B C 1
ATOM 1591 O O . TYR B 1 52 ? 73.321 3.136 52.461 1.00 38.14 52 TYR B O 1
ATOM 1608 N N . ARG B 1 53 ? 75.257 3.663 53.466 1.00 37.91 53 ARG B N 1
ATOM 1609 C CA . ARG B 1 53 ? 74.639 3.994 54.746 1.00 38.33 53 ARG B CA 1
ATOM 1610 C C . ARG B 1 53 ? 73.554 5.075 54.580 1.00 38.79 53 ARG B C 1
ATOM 1611 O O . ARG B 1 53 ? 72.446 4.932 55.106 1.00 39.11 53 ARG B O 1
ATOM 1614 N N . ASN B 1 54 ? 73.861 6.133 53.832 1.00 39.04 54 ASN B N 1
ATOM 1615 C CA . ASN B 1 54 ? 72.934 7.260 53.661 1.00 39.45 54 ASN B CA 1
ATOM 1616 C C . ASN B 1 54 ? 71.820 7.013 52.621 1.00 39.18 54 ASN B C 1
ATOM 1617 O O . ASN B 1 54 ? 70.735 7.530 52.768 1.00 38.76 54 ASN B O 1
ATOM 1621 N N . PHE B 1 55 ? 72.119 6.236 51.575 1.00 39.44 55 PHE B N 1
ATOM 1622 C CA . PHE B 1 55 ? 71.212 5.989 50.437 1.00 39.32 55 PHE B CA 1
ATOM 1623 C C . PHE B 1 55 ? 71.320 4.540 50.038 1.00 40.13 55 PHE B C 1
ATOM 1624 O O . PHE B 1 55 ? 72.127 4.204 49.159 1.00 40.74 55 PHE B O 1
ATOM 1632 N N . PRO B 1 56 ? 70.490 3.680 50.653 1.00 39.87 56 PRO B N 1
ATOM 1633 C CA . PRO B 1 56 ? 70.639 2.233 50.644 1.00 39.87 56 PRO B CA 1
ATOM 1634 C C . PRO B 1 56 ? 70.182 1.597 49.338 1.00 38.61 56 PRO B C 1
ATOM 1635 O O . PRO B 1 56 ? 70.151 0.372 49.217 1.00 39.37 56 PRO B O 1
ATOM 1639 N N . THR B 1 57 ? 69.831 2.433 48.374 1.00 36.41 57 THR B N 1
ATOM 1640 C CA . THR B 1 57 ? 69.206 1.983 47.165 1.00 33.35 57 THR B CA 1
ATOM 1641 C C . THR B 1 57 ? 69.629 2.990 46.097 1.00 32.09 57 THR B C 1
ATOM 1642 O O . THR B 1 57 ? 69.735 4.189 46.369 1.00 31.60 57 THR B O 1
ATOM 1646 N N . ARG B 1 58 ? 69.864 2.518 44.884 1.00 30.81 58 ARG B N 1
ATOM 1647 C CA . ARG B 1 58 ? 70.205 3.420 43.794 1.00 30.17 58 ARG B CA 1
ATOM 1648 C C . ARG B 1 58 ? 69.067 4.410 43.538 1.00 29.09 58 ARG B C 1
ATOM 1649 O O . ARG B 1 58 ? 69.305 5.613 43.325 1.00 27.71 58 ARG B O 1
ATOM 1657 N N . GLU B 1 59 ? 67.828 3.910 43.544 1.00 28.26 59 GLU B N 1
ATOM 1658 C CA . GLU B 1 59 ? 66.698 4.817 43.306 1.00 28.72 59 GLU B CA 1
ATOM 1659 C C . GLU B 1 59 ? 66.504 5.868 44.410 1.00 27.40 59 GLU B C 1
ATOM 1660 O O . GLU B 1 59 ? 66.041 6.981 44.138 1.00 26.67 59 GLU B O 1
ATOM 1666 N N . ALA B 1 60 ? 66.872 5.528 45.641 1.00 25.26 60 ALA B N 1
ATOM 1667 C CA . ALA B 1 60 ? 66.791 6.515 46.716 1.00 26.26 60 ALA B CA 1
ATOM 1668 C C . ALA B 1 60 ? 67.836 7.628 46.474 1.00 24.99 60 ALA B C 1
ATOM 1669 O O . ALA B 1 60 ? 67.566 8.815 46.703 1.00 24.89 60 ALA B O 1
ATOM 1671 N N . LEU B 1 61 ? 69.015 7.228 46.011 1.00 24.57 61 LEU B N 1
ATOM 1672 C CA . LEU B 1 61 ? 70.075 8.199 45.624 1.00 23.03 61 LEU B CA 1
ATOM 1673 C C . LEU B 1 61 ? 69.627 9.102 44.493 1.00 23.26 61 LEU B C 1
ATOM 1674 O O . LEU B 1 61 ? 69.764 10.321 44.573 1.00 23.15 61 LEU B O 1
ATOM 1679 N N . ILE B 1 62 ? 69.082 8.519 43.429 1.00 22.93 62 ILE B N 1
ATOM 1680 C CA . ILE B 1 62 ? 68.590 9.309 42.286 1.00 22.51 62 ILE B CA 1
ATOM 1681 C C . ILE B 1 62 ? 67.512 10.287 42.732 1.00 22.32 62 ILE B C 1
ATOM 1682 O O . ILE B 1 62 ? 67.588 11.473 42.422 1.00 22.49 62 ILE B O 1
ATOM 1687 N N . GLU B 1 63 ? 66.519 9.795 43.473 1.00 22.47 63 GLU B N 1
ATOM 1688 C CA . GLU B 1 63 ? 65.437 10.696 43.960 1.00 22.92 63 GLU B CA 1
ATOM 1689 C C . GLU B 1 63 ? 65.962 11.846 44.805 1.00 23.02 63 GLU B C 1
ATOM 1690 O O . GLU B 1 63 ? 65.624 13.022 44.565 1.00 22.90 63 GLU B O 1
ATOM 1696 N N . ALA B 1 64 ? 66.774 11.528 45.815 1.00 23.76 64 ALA B N 1
ATOM 1697 C CA . ALA B 1 64 ? 67.397 12.573 46.667 1.00 25.30 64 ALA B CA 1
ATOM 1698 C C . ALA B 1 64 ? 68.232 13.601 45.878 1.00 24.60 64 ALA B C 1
ATOM 1699 O O . ALA B 1 64 ? 68.162 14.816 46.131 1.00 24.04 64 ALA B O 1
ATOM 1701 N N . ALA B 1 65 ? 69.006 13.113 44.906 1.00 24.25 65 ALA B N 1
ATOM 1702 C CA . ALA B 1 65 ? 69.825 13.977 44.030 1.00 23.86 65 ALA B CA 1
ATOM 1703 C C . ALA B 1 65 ? 68.959 14.941 43.236 1.00 24.48 65 ALA B C 1
ATOM 1704 O O . ALA B 1 65 ? 69.244 16.170 43.216 1.00 24.72 65 ALA B O 1
ATOM 1706 N N . TYR B 1 66 ? 67.903 14.401 42.609 1.00 23.39 66 TYR B N 1
ATOM 1707 C CA . TYR B 1 66 ? 66.957 15.252 41.880 1.00 22.94 66 TYR B CA 1
ATOM 1708 C C . TYR B 1 66 ? 66.312 16.298 42.820 1.00 22.74 66 TYR B C 1
ATOM 1709 O O . TYR B 1 66 ? 66.253 17.482 42.470 1.00 23.70 66 TYR B O 1
ATOM 1718 N N . ARG B 1 67 ? 65.824 15.871 43.982 1.00 22.81 67 ARG B N 1
ATOM 1719 C CA . ARG B 1 67 ? 65.148 16.785 44.895 1.00 23.77 67 ARG B CA 1
ATOM 1720 C C . ARG B 1 67 ? 66.082 17.850 45.401 1.00 25.13 67 ARG B C 1
ATOM 1721 O O . ARG B 1 67 ? 65.690 19.010 45.602 1.00 24.72 67 ARG B O 1
ATOM 1729 N N . ASN B 1 68 ? 67.343 17.461 45.649 1.00 23.68 68 ASN B N 1
ATOM 1730 C CA . ASN B 1 68 ? 68.337 18.430 46.065 1.00 25.09 68 ASN B CA 1
ATOM 1731 C C . ASN B 1 68 ? 68.611 19.466 44.980 1.00 25.13 68 ASN B C 1
ATOM 1732 O O . ASN B 1 68 ? 68.767 20.651 45.284 1.00 24.50 68 ASN B O 1
ATOM 1737 N N . GLU B 1 69 ? 68.658 19.031 43.711 1.00 24.36 69 GLU B N 1
ATOM 1738 C CA . GLU B 1 69 ? 68.908 19.928 42.583 1.00 24.86 69 GLU B CA 1
ATOM 1739 C C . GLU B 1 69 ? 67.775 20.989 42.470 1.00 23.51 69 GLU B C 1
ATOM 1740 O O . GLU B 1 69 ? 68.025 22.192 42.292 1.00 24.25 69 GLU B O 1
ATOM 1746 N N . VAL B 1 70 ? 66.546 20.518 42.586 1.00 23.09 70 VAL B N 1
ATOM 1747 C CA . VAL B 1 70 ? 65.357 21.407 42.598 1.00 22.49 70 VAL B CA 1
ATOM 1748 C C . VAL B 1 70 ? 65.452 22.395 43.756 1.00 20.95 70 VAL B C 1
ATOM 1749 O O . VAL B 1 70 ? 65.252 23.591 43.574 1.00 21.98 70 VAL B O 1
ATOM 1753 N N . ALA B 1 71 ? 65.736 21.912 44.963 1.00 21.94 71 ALA B N 1
ATOM 1754 C CA . ALA B 1 71 ? 65.745 22.804 46.113 1.00 22.02 71 ALA B CA 1
ATOM 1755 C C . ALA B 1 71 ? 66.868 23.836 45.994 1.00 22.57 71 ALA B C 1
ATOM 1756 O O . ALA B 1 71 ? 66.663 25.027 46.284 1.00 22.90 71 ALA B O 1
ATOM 1758 N N . ARG B 1 72 ? 68.044 23.430 45.534 1.00 23.08 72 ARG B N 1
ATOM 1759 C CA . ARG B 1 72 ? 69.116 24.432 45.347 1.00 24.10 72 ARG B CA 1
ATOM 1760 C C . ARG B 1 72 ? 68.720 25.541 44.345 1.00 24.97 72 ARG B C 1
ATOM 1761 O O . ARG B 1 72 ? 68.997 26.709 44.593 1.00 24.33 72 ARG B O 1
ATOM 1766 N N . LEU B 1 73 ? 68.045 25.154 43.268 1.00 25.27 73 LEU B N 1
ATOM 1767 C CA . LEU B 1 73 ? 67.569 26.087 42.259 1.00 24.51 73 LEU B CA 1
ATOM 1768 C C . LEU B 1 73 ? 66.568 27.080 42.882 1.00 24.22 73 LEU B C 1
ATOM 1769 O O . LEU B 1 73 ? 66.694 28.288 42.707 1.00 24.31 73 LEU B O 1
ATOM 1774 N N . CYS B 1 74 ? 65.582 26.564 43.624 1.00 23.76 74 CYS B N 1
ATOM 1775 C CA . CYS B 1 74 ? 64.582 27.406 44.236 1.00 23.79 74 CYS B CA 1
ATOM 1776 C C . CYS B 1 74 ? 65.132 28.335 45.314 1.00 24.09 74 CYS B C 1
ATOM 1777 O O . CYS B 1 74 ? 64.765 29.507 45.400 1.00 23.64 74 CYS B O 1
ATOM 1780 N N . ASP B 1 75 ? 66.080 27.817 46.066 1.00 23.89 75 ASP B N 1
ATOM 1781 C CA . ASP B 1 75 ? 66.530 28.476 47.274 1.00 24.60 75 ASP B CA 1
ATOM 1782 C C . ASP B 1 75 ? 67.602 29.533 46.934 1.00 22.97 75 ASP B C 1
ATOM 1783 O O . ASP B 1 75 ? 68.049 30.221 47.822 1.00 24.87 75 ASP B O 1
ATOM 1788 N N . SER B 1 76 ? 68.037 29.583 45.675 1.00 22.53 76 SER B N 1
ATOM 1789 C CA . SER B 1 76 ? 68.968 30.609 45.245 1.00 22.95 76 SER B CA 1
ATOM 1790 C C . SER B 1 76 ? 68.262 31.973 45.108 1.00 21.86 76 SER B C 1
ATOM 1791 O O . SER B 1 76 ? 68.949 33.005 45.053 1.00 23.20 76 SER B O 1
ATOM 1794 N N . VAL B 1 77 ? 66.916 31.997 45.080 1.00 22.49 77 VAL B N 1
ATOM 1795 C CA . VAL B 1 77 ? 66.208 33.247 44.729 1.00 22.95 77 VAL B CA 1
ATOM 1796 C C . VAL B 1 77 ? 66.419 34.410 45.712 1.00 23.80 77 VAL B C 1
ATOM 1797 O O . VAL B 1 77 ? 66.755 35.519 45.275 1.00 21.74 77 VAL B O 1
ATOM 1801 N N . PRO B 1 78 ? 66.243 34.166 47.036 1.00 23.59 78 PRO B N 1
ATOM 1802 C CA . PRO B 1 78 ? 66.476 35.294 47.950 1.00 23.52 78 PRO B CA 1
ATOM 1803 C C . PRO B 1 78 ? 67.898 35.903 47.844 1.00 23.08 78 PRO B C 1
ATOM 1804 O O . PRO B 1 78 ? 68.047 37.130 47.831 1.00 24.29 78 PRO B O 1
ATOM 1808 N N . GLY B 1 79 ? 68.911 35.049 47.800 1.00 23.55 79 GLY B N 1
ATOM 1809 C CA . GLY B 1 79 ? 70.273 35.512 47.693 1.00 23.78 79 GLY B CA 1
ATOM 1810 C C . GLY B 1 79 ? 70.523 36.276 46.420 1.00 23.96 79 GLY B C 1
ATOM 1811 O O . GLY B 1 79 ? 71.224 37.314 46.440 1.00 23.88 79 GLY B O 1
ATOM 1812 N N . LEU B 1 80 ? 69.977 35.780 45.297 1.00 22.43 80 LEU B N 1
ATOM 1813 C CA . LEU B 1 80 ? 70.162 36.505 44.023 1.00 22.82 80 LEU B CA 1
ATOM 1814 C C . LEU B 1 80 ? 69.487 37.889 44.043 1.00 23.20 80 LEU B C 1
ATOM 1815 O O . LEU B 1 80 ? 70.056 38.906 43.598 1.00 23.52 80 LEU B O 1
ATOM 1820 N N . LEU B 1 81 ? 68.290 37.943 44.627 1.00 23.11 81 LEU B N 1
ATOM 1821 C CA . LEU B 1 81 ? 67.586 39.230 44.756 1.00 24.38 81 LEU B CA 1
ATOM 1822 C C . LEU B 1 81 ? 68.246 40.197 45.717 1.00 25.51 81 LEU B C 1
ATOM 1823 O O . LEU B 1 81 ? 68.119 41.431 45.570 1.00 25.67 81 LEU B O 1
ATOM 1828 N N . ALA B 1 82 ? 68.996 39.651 46.667 1.00 25.87 82 ALA B N 1
ATOM 1829 C CA . ALA B 1 82 ? 69.795 40.473 47.568 1.00 27.70 82 ALA B CA 1
ATOM 1830 C C . ALA B 1 82 ? 71.024 41.085 46.887 1.00 27.91 82 ALA B C 1
ATOM 1831 O O . ALA B 1 82 ? 71.465 42.162 47.274 1.00 28.72 82 ALA B O 1
ATOM 1833 N N . GLU B 1 83 ? 71.582 40.432 45.870 1.00 26.94 83 GLU B N 1
ATOM 1834 C CA . GLU B 1 83 ? 72.843 40.890 45.262 1.00 27.96 83 GLU B CA 1
ATOM 1835 C C . GLU B 1 83 ? 72.710 41.603 43.933 1.00 28.30 83 GLU B C 1
ATOM 1836 O O . GLU B 1 83 ? 73.660 42.258 43.493 1.00 29.32 83 GLU B O 1
ATOM 1842 N N . LEU B 1 84 ? 71.604 41.384 43.232 1.00 24.92 84 LEU B N 1
ATOM 1843 C CA . LEU B 1 84 ? 71.434 41.913 41.892 1.00 24.83 84 LEU B CA 1
ATOM 1844 C C . LEU B 1 84 ? 70.116 42.665 41.710 1.00 24.90 84 LEU B C 1
ATOM 1845 O O . LEU B 1 84 ? 69.117 42.318 42.342 1.00 24.47 84 LEU B O 1
ATOM 1850 N N . PRO B 1 85 ? 70.106 43.653 40.795 1.00 24.14 85 PRO B N 1
ATOM 1851 C CA . PRO B 1 85 ? 68.830 44.278 40.423 1.00 24.17 85 PRO B CA 1
ATOM 1852 C C . PRO B 1 85 ? 67.921 43.152 39.926 1.00 23.54 85 PRO B C 1
ATOM 1853 O O . PRO B 1 85 ? 68.417 42.135 39.377 1.00 23.31 85 PRO B O 1
ATOM 1857 N N . PRO B 1 86 ? 66.597 43.254 40.187 1.00 23.42 86 PRO B N 1
ATOM 1858 C CA . PRO B 1 86 ? 65.771 42.066 40.015 1.00 23.70 86 PRO B CA 1
ATOM 1859 C C . PRO B 1 86 ? 65.695 41.462 38.630 1.00 22.28 86 PRO B C 1
ATOM 1860 O O . PRO B 1 86 ? 65.679 40.232 38.546 1.00 22.65 86 PRO B O 1
ATOM 1864 N N . ALA B 1 87 ? 65.714 42.261 37.561 1.00 22.59 87 ALA B N 1
ATOM 1865 C CA . ALA B 1 87 ? 65.755 41.659 36.213 1.00 22.90 87 ALA B CA 1
ATOM 1866 C C . ALA B 1 87 ? 67.053 40.878 35.957 1.00 23.48 87 ALA B C 1
ATOM 1867 O O . ALA B 1 87 ? 67.034 39.865 35.277 1.00 22.06 87 ALA B O 1
ATOM 1869 N N . GLU B 1 88 ? 68.166 41.362 36.506 1.00 23.75 88 GLU B N 1
ATOM 1870 C CA . GLU B 1 88 ? 69.433 40.620 36.439 1.00 23.85 88 GLU B CA 1
ATOM 1871 C C . GLU B 1 88 ? 69.426 39.416 37.353 1.00 22.93 88 GLU B C 1
ATOM 1872 O O . GLU B 1 88 ? 69.995 38.374 36.985 1.00 21.64 88 GLU B O 1
ATOM 1878 N N . ALA B 1 89 ? 68.805 39.522 38.533 1.00 22.13 89 ALA B N 1
ATOM 1879 C CA . ALA B 1 89 ? 68.532 38.271 39.309 1.00 21.66 89 ALA B CA 1
ATOM 1880 C C . ALA B 1 89 ? 67.769 37.216 38.476 1.00 21.21 89 ALA B C 1
ATOM 1881 O O . ALA B 1 89 ? 68.170 36.030 38.401 1.00 20.94 89 ALA B O 1
ATOM 1883 N N . LEU B 1 90 ? 66.630 37.617 37.885 1.00 20.66 90 LEU B N 1
ATOM 1884 C CA . LEU B 1 90 ? 65.886 36.751 36.973 1.00 22.44 90 LEU B CA 1
ATOM 1885 C C . LEU B 1 90 ? 66.791 36.133 35.883 1.00 21.23 90 LEU B C 1
ATOM 1886 O O . LEU B 1 90 ? 66.830 34.914 35.744 1.00 21.93 90 LEU B O 1
ATOM 1891 N N . ARG B 1 91 ? 67.589 36.952 35.195 1.00 23.38 91 ARG B N 1
ATOM 1892 C CA A ARG B 1 91 ? 68.491 36.463 34.154 0.50 23.57 91 ARG B CA 1
ATOM 1893 C CA B ARG B 1 91 ? 68.466 36.436 34.151 0.50 23.72 91 ARG B CA 1
ATOM 1894 C C . ARG B 1 91 ? 69.465 35.396 34.680 1.00 24.09 91 ARG B C 1
ATOM 1895 O O . ARG B 1 91 ? 69.625 34.351 34.076 1.00 23.47 91 ARG B O 1
ATOM 1910 N N . ALA B 1 92 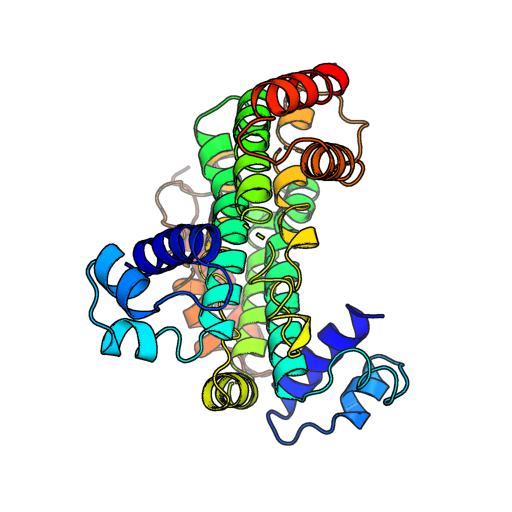? 70.139 35.689 35.810 1.00 22.86 92 ALA B N 1
ATOM 1911 C CA . ALA B 1 92 ? 71.098 34.706 36.377 1.00 22.02 92 ALA B CA 1
ATOM 1912 C C . ALA B 1 92 ? 70.385 33.425 36.722 1.00 22.27 92 ALA B C 1
ATOM 1913 O O . ALA B 1 92 ? 70.863 32.310 36.436 1.00 22.20 92 ALA B O 1
ATOM 1915 N N . TRP B 1 93 ? 69.205 33.551 37.315 1.00 21.71 93 TRP B N 1
ATOM 1916 C CA . TRP B 1 93 ? 68.457 32.351 37.694 1.00 21.90 93 TRP B CA 1
ATOM 1917 C C . TRP B 1 93 ? 67.984 31.523 36.498 1.00 21.84 93 TRP B C 1
ATOM 1918 O O . TRP B 1 93 ? 67.971 30.304 36.541 1.00 22.69 93 TRP B O 1
ATOM 1929 N N . THR B 1 94 ? 67.571 32.157 35.424 1.00 22.11 94 THR B N 1
ATOM 1930 C CA . THR B 1 94 ? 67.167 31.418 34.254 1.00 23.83 94 THR B CA 1
ATOM 1931 C C . THR B 1 94 ? 68.295 30.537 33.684 1.00 23.50 94 THR B C 1
ATOM 1932 O O . THR B 1 94 ? 68.046 29.505 33.177 1.00 22.36 94 THR B O 1
ATOM 1936 N N . ARG B 1 95 ? 69.535 30.986 33.782 1.00 22.60 95 ARG B N 1
ATOM 1937 C CA . ARG B 1 95 ? 70.672 30.122 33.421 1.00 25.44 95 ARG B CA 1
ATOM 1938 C C . ARG B 1 95 ? 70.733 28.898 34.352 1.00 24.24 95 ARG B C 1
ATOM 1939 O O . ARG B 1 95 ? 70.963 27.771 33.895 1.00 24.39 95 ARG B O 1
ATOM 1947 N N . ARG B 1 96 ? 70.494 29.108 35.646 1.00 24.01 96 ARG B N 1
ATOM 1948 C CA . ARG B 1 96 ? 70.461 27.983 36.610 1.00 24.02 96 ARG B CA 1
ATOM 1949 C C . ARG B 1 96 ? 69.298 27.051 36.305 1.00 22.37 96 ARG B C 1
ATOM 1950 O O . ARG B 1 96 ? 69.414 25.828 36.444 1.00 22.84 96 ARG B O 1
ATOM 1958 N N . PHE B 1 97 ? 68.177 27.619 35.889 1.00 21.62 97 PHE B N 1
ATOM 1959 C CA . PHE B 1 97 ? 67.062 26.778 35.446 1.00 24.03 97 PHE B CA 1
ATOM 1960 C C . PHE B 1 97 ? 67.501 25.903 34.267 1.00 23.70 97 PHE B C 1
ATOM 1961 O O . PHE B 1 97 ? 67.208 24.686 34.260 1.00 22.31 97 PHE B O 1
ATOM 1969 N N . ILE B 1 98 ? 68.149 26.501 33.245 1.00 23.20 98 ILE B N 1
ATOM 1970 C CA . ILE B 1 98 ? 68.572 25.680 32.093 1.00 24.67 98 ILE B CA 1
ATOM 1971 C C . ILE B 1 98 ? 69.554 24.611 32.541 1.00 25.16 98 ILE B C 1
ATOM 1972 O O . ILE B 1 98 ? 69.483 23.479 32.062 1.00 24.08 98 ILE B O 1
ATOM 1977 N N . ASP B 1 99 ? 70.442 24.949 33.486 1.00 23.84 99 ASP B N 1
ATOM 1978 C CA . ASP B 1 99 ? 71.400 23.951 34.072 1.00 26.62 99 ASP B CA 1
ATOM 1979 C C . ASP B 1 99 ? 70.633 22.752 34.692 1.00 24.78 99 ASP B C 1
ATOM 1980 O O . ASP B 1 99 ? 70.979 21.583 34.461 1.00 26.14 99 ASP B O 1
ATOM 1985 N N . TYR B 1 100 ? 69.597 23.064 35.464 1.00 25.31 100 TYR B N 1
ATOM 1986 C CA . TYR B 1 100 ? 68.686 22.081 36.078 1.00 24.14 100 TYR B CA 1
ATOM 1987 C C . TYR B 1 100 ? 67.945 21.246 35.021 1.00 24.93 100 TYR B C 1
ATOM 1988 O O . TYR B 1 100 ? 67.889 20.018 35.101 1.00 25.61 100 TYR B O 1
ATOM 1997 N N . ALA B 1 101 ? 67.368 21.921 34.027 1.00 24.57 101 ALA B N 1
ATOM 1998 C CA . ALA B 1 101 ? 66.564 21.217 33.004 1.00 26.39 101 ALA B CA 1
ATOM 1999 C C . ALA B 1 101 ? 67.412 20.305 32.092 1.00 27.55 101 ALA B C 1
ATOM 2000 O O . ALA B 1 101 ? 66.963 19.232 31.641 1.00 28.92 101 ALA B O 1
ATOM 2002 N N . THR B 1 102 ? 68.634 20.734 31.836 1.00 28.29 102 THR B N 1
ATOM 2003 C CA . THR B 1 102 ? 69.634 19.941 31.108 1.00 29.64 102 THR B CA 1
ATOM 2004 C C . THR B 1 102 ? 69.966 18.667 31.880 1.00 29.20 102 THR B C 1
ATOM 2005 O O . THR B 1 102 ? 69.991 17.549 31.288 1.00 28.94 102 THR B O 1
ATOM 2009 N N . ALA B 1 103 ? 70.236 18.821 33.181 1.00 28.39 103 ALA B N 1
ATOM 2010 C CA . ALA B 1 103 ? 70.454 17.680 34.090 1.00 28.30 103 ALA B CA 1
ATOM 2011 C C . ALA B 1 103 ? 69.247 16.732 34.147 1.00 28.64 103 ALA B C 1
ATOM 2012 O O . ALA B 1 103 ? 69.402 15.485 34.011 1.00 29.90 103 ALA B O 1
ATOM 2014 N N . LYS B 1 104 ? 68.050 17.309 34.267 1.00 27.81 104 LYS B N 1
ATOM 2015 C CA . LYS B 1 104 ?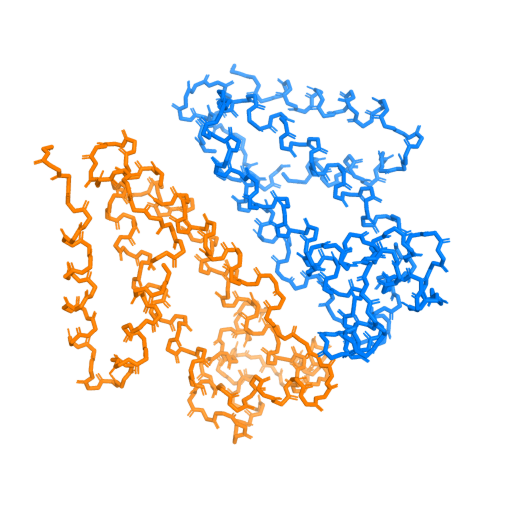 66.791 16.548 34.250 1.00 28.43 104 LYS B CA 1
ATOM 2016 C C . LYS B 1 104 ? 66.719 15.690 32.989 1.00 28.52 104 LYS B C 1
ATOM 2017 O O . LYS B 1 104 ? 66.430 14.476 33.046 1.00 27.95 104 LYS B O 1
ATOM 2023 N N . LEU B 1 105 ? 67.008 16.311 31.840 1.00 29.17 105 LEU B N 1
ATOM 2024 C CA . LEU B 1 105 ? 66.929 15.577 30.559 1.00 30.70 105 LEU B CA 1
ATOM 2025 C C . LEU B 1 105 ? 67.968 14.482 30.530 1.00 30.13 105 LEU B C 1
ATOM 2026 O O . LEU B 1 105 ? 67.694 13.380 30.068 1.00 30.77 105 LEU B O 1
ATOM 2031 N N . GLY B 1 106 ? 69.176 14.777 31.012 1.00 30.09 106 GLY B N 1
ATOM 2032 C CA . GLY B 1 106 ? 70.245 13.784 31.069 1.00 30.43 106 GLY B CA 1
ATOM 2033 C C . GLY B 1 106 ? 69.975 12.625 32.016 1.00 31.10 106 GLY B C 1
ATOM 2034 O O . GLY B 1 106 ? 70.419 11.500 31.767 1.00 30.21 106 GLY B O 1
ATOM 2043 N N . ALA B 1 108 ? 67.153 11.232 32.499 1.00 30.35 108 ALA B N 1
ATOM 2044 C CA . ALA B 1 108 ? 65.846 10.704 32.091 1.00 30.70 108 ALA B CA 1
ATOM 2045 C C . ALA B 1 108 ? 65.688 9.205 32.435 1.00 30.44 108 ALA B C 1
ATOM 2046 O O . ALA B 1 108 ? 64.675 8.791 33.017 1.00 30.71 108 ALA B O 1
ATOM 2048 N N . ASP B 1 109 ? 66.691 8.407 32.088 1.00 31.07 109 ASP B N 1
ATOM 2049 C CA . ASP B 1 109 ? 66.626 6.949 32.366 1.00 31.69 109 ASP B CA 1
ATOM 2050 C C . ASP B 1 109 ? 66.637 6.660 33.877 1.00 31.11 109 ASP B C 1
ATOM 2051 O O . ASP B 1 109 ? 65.950 5.733 34.345 1.00 31.51 109 ASP B O 1
ATOM 2056 N N . ALA B 1 110 ? 67.446 7.415 34.622 1.00 30.51 110 ALA B N 1
ATOM 2057 C CA . ALA B 1 110 ? 67.568 7.205 36.064 1.00 30.59 110 ALA B CA 1
ATOM 2058 C C . ALA B 1 110 ? 66.257 7.566 36.752 1.00 30.77 110 ALA B C 1
ATOM 2059 O O . ALA B 1 110 ? 65.787 6.825 37.621 1.00 30.21 110 ALA B O 1
ATOM 2061 N N . LEU B 1 111 ? 65.663 8.704 36.355 1.00 30.49 111 LEU B N 1
ATOM 2062 C CA . LEU B 1 111 ? 64.377 9.140 36.896 1.00 31.19 111 LEU B CA 1
ATOM 2063 C C . LEU B 1 111 ? 63.261 8.133 36.582 1.00 31.66 111 LEU B C 1
ATOM 2064 O O . LEU B 1 111 ? 62.433 7.834 37.430 1.00 32.07 111 LEU B O 1
ATOM 2069 N N . ARG B 1 112 ? 63.262 7.615 35.360 1.00 32.51 112 ARG B N 1
ATOM 2070 C CA . ARG B 1 112 ? 62.370 6.500 34.958 1.00 34.19 112 ARG B CA 1
ATOM 2071 C C . ARG B 1 112 ? 62.448 5.297 35.907 1.00 33.88 112 ARG B C 1
ATOM 2072 O O . ARG B 1 112 ? 61.422 4.703 36.244 1.00 34.19 112 ARG B O 1
ATOM 2080 N N . ALA B 1 113 ? 63.660 4.951 36.337 1.00 33.02 113 ALA B N 1
ATOM 2081 C CA . ALA B 1 113 ? 63.901 3.769 37.177 1.00 31.85 113 ALA B CA 1
ATOM 2082 C C . ALA B 1 113 ? 63.389 3.981 38.607 1.00 31.72 113 ALA B C 1
ATOM 2083 O O . ALA B 1 113 ? 62.986 3.027 39.291 1.00 30.60 113 ALA B O 1
ATOM 2085 N N . VAL B 1 114 ? 63.387 5.235 39.054 1.00 30.44 114 VAL B N 1
ATOM 2086 C CA . VAL B 1 114 ? 62.757 5.551 40.322 1.00 30.34 114 VAL B CA 1
ATOM 2087 C C . VAL B 1 114 ? 61.230 5.296 40.226 1.00 30.91 114 VAL B C 1
ATOM 2088 O O . VAL B 1 114 ? 60.647 4.674 41.131 1.00 30.47 114 VAL B O 1
ATOM 2092 N N . VAL B 1 115 ? 60.611 5.771 39.150 1.00 30.63 115 VAL B N 1
ATOM 2093 C CA . VAL B 1 115 ? 59.196 5.517 38.906 1.00 31.77 115 VAL B CA 1
ATOM 2094 C C . VAL B 1 115 ? 58.898 4.022 38.889 1.00 32.29 115 VAL B C 1
ATOM 2095 O O . VAL B 1 115 ? 58.017 3.546 39.604 1.00 32.46 115 VAL B O 1
ATOM 2099 N N . ALA B 1 116 ? 59.639 3.286 38.067 1.00 32.87 116 ALA B N 1
ATOM 2100 C CA . ALA B 1 116 ? 59.309 1.896 37.775 1.00 33.74 116 ALA B CA 1
ATOM 2101 C C . ALA B 1 116 ? 59.477 1.018 39.011 1.00 34.17 116 ALA B C 1
ATOM 2102 O O . ALA B 1 116 ? 59.074 -0.146 39.016 1.00 34.76 116 ALA B O 1
ATOM 2104 N N . SER B 1 117 ? 60.074 1.582 40.055 1.00 34.00 117 SER B N 1
ATOM 2105 C CA . SER B 1 117 ? 60.150 0.907 41.360 1.00 34.34 117 SER B CA 1
ATOM 2106 C C . SER B 1 117 ? 59.100 1.454 42.332 1.00 34.05 117 SER B C 1
ATOM 2107 O O . SER B 1 117 ? 59.079 1.084 43.515 1.00 34.62 117 SER B O 1
ATOM 2110 N N . GLY B 1 118 ? 58.230 2.326 41.826 1.00 33.24 118 GLY B N 1
ATOM 2111 C CA . GLY B 1 118 ? 57.067 2.797 42.578 1.00 32.98 118 GLY B CA 1
ATOM 2112 C C . GLY B 1 118 ? 57.309 4.080 43.359 1.00 32.80 118 GLY B C 1
ATOM 2113 O O . GLY B 1 118 ? 56.491 4.450 44.199 1.00 32.49 118 GLY B O 1
ATOM 2114 N N . GLY B 1 119 ? 58.433 4.740 43.084 1.00 32.11 119 GLY B N 1
ATOM 2115 C CA . GLY B 1 119 ? 58.778 5.989 43.763 1.00 32.45 119 GLY B CA 1
ATOM 2116 C C . GLY B 1 119 ? 58.431 7.191 42.901 1.00 32.87 119 GLY B C 1
ATOM 2117 O O . GLY B 1 119 ? 58.018 7.051 41.742 1.00 32.77 119 GLY B O 1
ATOM 2118 N N . ASP B 1 120 ? 58.590 8.388 43.456 1.00 32.31 120 ASP B N 1
ATOM 2119 C CA . ASP B 1 120 ? 58.174 9.598 42.719 1.00 32.41 120 ASP B CA 1
ATOM 2120 C C . ASP B 1 120 ? 59.153 10.697 42.981 1.00 30.98 120 ASP B C 1
ATOM 2121 O O . ASP B 1 120 ? 59.080 11.359 44.024 1.00 32.20 120 ASP B O 1
ATOM 2126 N N . PRO B 1 121 ? 60.109 10.883 42.051 1.00 29.82 121 PRO B N 1
ATOM 2127 C CA . PRO B 1 121 ? 61.150 11.872 42.265 1.00 29.64 121 PRO B CA 1
ATOM 2128 C C . PRO B 1 121 ? 60.605 13.307 42.231 1.00 28.69 121 PRO B C 1
ATOM 2129 O O . PRO B 1 121 ? 61.217 14.176 42.825 1.00 29.30 121 PRO B O 1
ATOM 2133 N N . TYR B 1 122 ? 59.463 13.514 41.579 1.00 28.11 122 TYR B N 1
ATOM 2134 C CA . TYR B 1 122 ? 59.077 14.873 41.119 1.00 26.84 122 TYR B CA 1
ATOM 2135 C C . TYR B 1 122 ? 58.312 15.627 42.154 1.00 25.81 122 TYR B C 1
ATOM 2136 O O . TYR B 1 122 ? 58.512 16.838 42.300 1.00 26.41 122 TYR B O 1
ATOM 2145 N N . GLY B 1 123 ? 57.403 14.945 42.843 1.00 25.25 123 GLY B N 1
ATOM 2146 C CA . GLY B 1 123 ? 56.639 15.597 43.914 1.00 24.56 123 GLY B CA 1
ATOM 2147 C C . GLY B 1 123 ? 56.049 16.913 43.403 1.00 23.57 123 GLY B C 1
ATOM 2148 O O . GLY B 1 123 ? 55.418 16.949 42.334 1.00 23.48 123 GLY B O 1
ATOM 2149 N N . ASP B 1 124 ? 56.241 17.976 44.198 1.00 22.07 124 ASP B N 1
ATOM 2150 C CA . ASP B 1 124 ? 55.721 19.318 43.873 1.00 23.30 124 ASP B CA 1
ATOM 2151 C C . ASP B 1 124 ? 56.799 20.158 43.206 1.00 22.56 124 ASP B C 1
ATOM 2152 O O . ASP B 1 124 ? 56.760 21.386 43.302 1.00 22.38 124 ASP B O 1
ATOM 2157 N N . SER B 1 125 ? 57.817 19.513 42.606 1.00 22.26 125 SER B N 1
ATOM 2158 C CA . SER B 1 125 ? 58.935 20.313 41.971 1.00 23.72 125 SER B CA 1
ATOM 2159 C C . SER B 1 125 ? 58.469 21.414 40.997 1.00 23.16 125 SER B C 1
ATOM 2160 O O . SER B 1 125 ? 58.996 22.532 41.032 1.00 22.65 125 SER B O 1
ATOM 2163 N N . ARG B 1 126 ? 57.516 21.089 40.132 1.00 24.11 126 ARG B N 1
ATOM 2164 C CA . ARG B 1 126 ? 57.038 22.056 39.168 1.00 25.03 126 ARG B CA 1
ATOM 2165 C C . ARG B 1 126 ? 56.488 23.288 39.916 1.00 23.62 126 ARG B C 1
ATOM 2166 O O . ARG B 1 126 ? 56.762 24.419 39.532 1.00 24.68 126 ARG B O 1
ATOM 2170 N N . GLN B 1 127 ? 55.693 23.062 40.947 1.00 24.54 127 GLN B N 1
ATOM 2171 C CA A GLN B 1 127 ? 55.085 24.157 41.720 0.50 23.79 127 GLN B CA 1
ATOM 2172 C CA B GLN B 1 127 ? 55.098 24.203 41.654 0.50 24.15 127 GLN B CA 1
ATOM 2173 C C . GLN B 1 127 ? 56.158 24.993 42.431 1.00 23.92 127 GLN B C 1
ATOM 2174 O O . GLN B 1 127 ? 56.086 26.225 42.477 1.00 23.70 127 GLN B O 1
ATOM 2185 N N . LEU B 1 128 ? 57.121 24.318 43.049 1.00 22.27 128 LEU B N 1
ATOM 2186 C CA . LEU B 1 128 ? 58.199 25.021 43.780 1.00 22.61 128 LEU B CA 1
ATOM 2187 C C . LEU B 1 128 ? 58.972 25.936 42.804 1.00 22.98 128 LEU B C 1
ATOM 2188 O O . LEU B 1 128 ? 59.259 27.112 43.098 1.00 22.84 128 LEU B O 1
ATOM 2193 N N . ILE B 1 129 ? 59.307 25.377 41.636 1.00 22.41 129 ILE B N 1
ATOM 2194 C CA . ILE B 1 129 ? 60.128 26.133 40.678 1.00 21.91 129 ILE B CA 1
ATOM 2195 C C . ILE B 1 129 ? 59.306 27.241 40.045 1.00 21.53 129 ILE B C 1
ATOM 2196 O O . ILE B 1 129 ? 59.781 28.351 39.872 1.00 22.42 129 ILE B O 1
ATOM 2201 N N . GLN B 1 130 ? 58.070 26.954 39.719 1.00 22.26 130 GLN B N 1
ATOM 2202 C CA . GLN B 1 130 ? 57.175 28.065 39.254 1.00 23.71 130 GLN B CA 1
ATOM 2203 C C . GLN B 1 130 ? 57.050 29.206 40.273 1.00 24.38 130 GLN B C 1
ATOM 2204 O O . GLN B 1 130 ? 57.002 30.409 39.911 1.00 24.70 130 GLN B O 1
ATOM 2210 N N . SER B 1 131 ? 57.033 28.863 41.564 1.00 22.98 131 SER B N 1
ATOM 2211 C CA . SER B 1 131 ? 56.927 29.896 42.583 1.00 23.11 131 SER B CA 1
ATOM 2212 C C . SER B 1 131 ? 58.187 30.716 42.690 1.00 24.01 131 SER B C 1
ATOM 2213 O O . SER B 1 131 ? 58.119 31.911 42.929 1.00 23.42 131 SER B O 1
ATOM 2216 N N . ALA B 1 132 ? 59.344 30.076 42.476 1.00 23.38 132 ALA B N 1
ATOM 2217 C CA . ALA B 1 132 ? 60.647 30.787 42.493 1.00 24.84 132 ALA B CA 1
ATOM 2218 C C . ALA B 1 132 ? 60.651 31.796 41.348 1.00 24.58 132 ALA B C 1
ATOM 2219 O O . ALA B 1 132 ? 61.080 32.940 41.483 1.00 25.51 132 ALA B O 1
ATOM 2221 N N . LEU B 1 133 ? 60.182 31.337 40.196 1.00 25.49 133 LEU B N 1
ATOM 2222 C CA . LEU B 1 133 ? 60.015 32.211 39.058 1.00 24.55 133 LEU B CA 1
ATOM 2223 C C . LEU B 1 133 ? 59.061 33.376 39.357 1.00 24.05 133 LEU B C 1
ATOM 2224 O O . LEU B 1 133 ? 59.353 34.513 39.032 1.00 24.44 133 LEU B O 1
ATOM 2229 N N . THR B 1 134 ? 57.919 33.072 39.948 1.00 22.05 134 THR B N 1
ATOM 2230 C CA . THR B 1 134 ? 56.986 34.135 40.368 1.00 24.03 134 THR B CA 1
ATOM 2231 C C . THR B 1 134 ? 57.644 35.183 41.292 1.00 23.31 134 THR B C 1
ATOM 2232 O O . THR B 1 134 ? 57.430 36.402 41.121 1.00 24.13 134 THR B O 1
ATOM 2236 N N . ALA B 1 135 ? 58.435 34.722 42.268 1.00 22.16 135 ALA B N 1
ATOM 2237 C CA . ALA B 1 135 ? 59.129 35.637 43.170 1.00 22.21 135 ALA B CA 1
ATOM 2238 C C . ALA B 1 135 ? 60.060 36.618 42.405 1.00 22.46 135 ALA B C 1
ATOM 2239 O O . ALA B 1 135 ? 59.996 37.857 42.615 1.00 23.25 135 ALA B O 1
ATOM 2241 N N . LEU B 1 136 ? 60.804 36.060 41.459 1.00 22.19 136 LEU B N 1
ATOM 2242 C CA . LEU B 1 136 ? 61.723 36.848 40.595 1.00 22.08 136 LEU B CA 1
ATOM 2243 C C . LEU B 1 136 ? 60.931 37.818 39.732 1.00 22.52 136 LEU B C 1
ATOM 2244 O O . LEU B 1 136 ? 61.264 39.022 39.659 1.00 23.20 136 LEU B O 1
ATOM 2257 N N . ASP B 1 138 ? 57.752 38.892 40.073 1.00 23.04 138 ASP B N 1
ATOM 2258 C CA . ASP B 1 138 ? 57.072 39.874 40.894 1.00 24.14 138 ASP B CA 1
ATOM 2259 C C . ASP B 1 138 ? 58.051 41.006 41.257 1.00 23.98 138 ASP B C 1
ATOM 2260 O O . ASP B 1 138 ? 57.685 42.195 41.172 1.00 22.77 138 ASP B O 1
ATOM 2265 N N . ALA B 1 139 ? 59.268 40.661 41.670 1.00 22.98 139 ALA B N 1
ATOM 2266 C CA . ALA B 1 139 ? 60.219 41.743 42.090 1.00 23.75 139 ALA B CA 1
ATOM 2267 C C . ALA B 1 139 ? 60.614 42.602 40.886 1.00 23.88 139 ALA B C 1
ATOM 2268 O O . ALA B 1 139 ? 60.714 43.834 40.982 1.00 24.11 139 ALA B O 1
ATOM 2270 N N . ALA B 1 140 ? 60.889 41.964 39.753 1.00 23.19 140 ALA B N 1
ATOM 2271 C CA . ALA B 1 140 ? 61.352 42.729 38.570 1.00 24.65 140 ALA B CA 1
ATOM 2272 C C . ALA B 1 140 ? 60.210 43.615 38.030 1.00 25.39 140 ALA B C 1
ATOM 2273 O O . ALA B 1 140 ? 60.464 44.737 37.577 1.00 25.29 140 ALA B O 1
ATOM 2275 N N . ALA B 1 141 ? 58.958 43.128 38.096 1.00 23.69 141 ALA B N 1
ATOM 2276 C CA . ALA B 1 141 ? 57.813 43.968 37.646 1.00 24.96 141 ALA B CA 1
ATOM 2277 C C . ALA B 1 141 ? 57.561 45.116 38.612 1.00 24.91 141 ALA B C 1
ATOM 2278 O O . ALA B 1 141 ? 57.277 46.253 38.189 1.00 25.79 141 ALA B O 1
ATOM 2280 N N . ALA B 1 142 ? 57.720 44.844 39.912 1.00 24.85 142 ALA B N 1
ATOM 2281 C CA . ALA B 1 142 ? 57.496 45.903 40.900 1.00 26.74 142 ALA B CA 1
ATOM 2282 C C . ALA B 1 142 ? 58.492 47.049 40.706 1.00 26.74 142 ALA B C 1
ATOM 2283 O O . ALA B 1 142 ? 58.169 48.246 40.923 1.00 27.87 142 ALA B O 1
ATOM 2285 N N . ALA B 1 143 ? 59.699 46.693 40.256 1.00 26.24 143 ALA B N 1
ATOM 2286 C CA . ALA B 1 143 ? 60.749 47.669 40.059 1.00 26.28 143 ALA B CA 1
ATOM 2287 C C . ALA B 1 143 ? 60.666 48.362 38.694 1.00 26.48 143 ALA B C 1
ATOM 2288 O O . ALA B 1 143 ? 61.487 49.216 38.370 1.00 26.89 143 ALA B O 1
ATOM 2290 N N . GLY B 1 144 ? 59.656 48.001 37.913 1.00 25.58 144 GLY B N 1
ATOM 2291 C CA . GLY B 1 144 ? 59.470 48.510 36.571 1.00 26.59 144 GLY B CA 1
ATOM 2292 C C . GLY B 1 144 ? 60.471 48.002 35.552 1.00 26.49 144 GLY B C 1
ATOM 2293 O O . GLY B 1 144 ? 60.571 48.577 34.470 1.00 27.15 144 GLY B O 1
ATOM 2294 N N . GLU B 1 145 ? 61.204 46.926 35.875 1.00 26.03 145 GLU B N 1
ATOM 2295 C CA . GLU B 1 145 ? 62.292 46.477 35.009 1.00 25.88 145 GLU B CA 1
ATOM 2296 C C . GLU B 1 145 ? 61.821 45.470 33.979 1.00 26.28 145 GLU B C 1
ATOM 2297 O O . GLU B 1 145 ? 62.549 45.194 33.015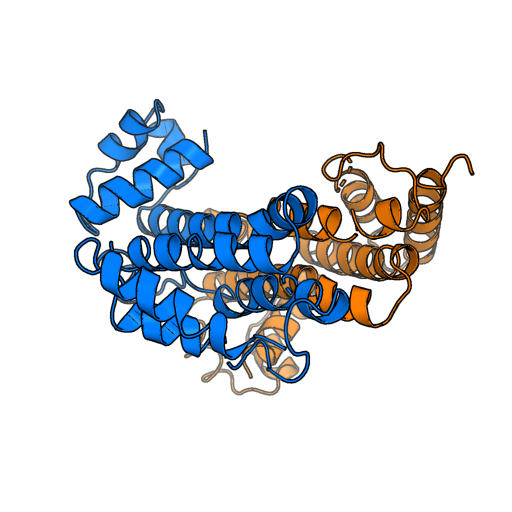 1.00 27.33 145 GLU B O 1
ATOM 2303 N N . ILE B 1 146 ? 60.670 44.851 34.251 1.00 25.23 146 ILE B N 1
ATOM 2304 C CA . ILE B 1 146 ? 59.982 44.016 33.271 1.00 24.12 146 ILE B CA 1
ATOM 2305 C C . ILE B 1 146 ? 58.511 44.372 33.247 1.00 25.25 146 ILE B C 1
ATOM 2306 O O . ILE B 1 146 ? 57.961 44.987 34.207 1.00 23.42 146 ILE B O 1
ATOM 2311 N N . ARG B 1 147 ? 57.850 43.980 32.165 1.00 26.10 147 ARG B N 1
ATOM 2312 C CA . ARG B 1 147 ? 56.390 44.033 32.093 1.00 27.30 147 ARG B CA 1
ATOM 2313 C C . ARG B 1 147 ? 55.789 43.182 33.195 1.00 28.87 147 ARG B C 1
ATOM 2314 O O . ARG B 1 147 ? 56.421 42.258 33.734 1.00 27.74 147 ARG B O 1
ATOM 2322 N N . SER B 1 148 ? 54.543 43.486 33.531 1.00 29.27 148 SER B N 1
ATOM 2323 C CA A SER B 1 148 ? 53.901 42.788 34.653 0.50 30.09 148 SER B CA 1
ATOM 2324 C CA B SER B 1 148 ? 53.827 42.857 34.649 0.50 30.51 148 SER B CA 1
ATOM 2325 C C . SER B 1 148 ? 52.809 41.807 34.193 1.00 31.09 148 SER B C 1
ATOM 2326 O O . SER B 1 148 ? 52.142 41.165 35.034 1.00 32.18 148 SER B O 1
ATOM 2331 N N . ASP B 1 149 ? 52.639 41.679 32.880 1.00 31.32 149 ASP B N 1
ATOM 2332 C CA . ASP B 1 149 ? 51.537 40.877 32.348 1.00 33.14 149 ASP B CA 1
ATOM 2333 C C . ASP B 1 149 ? 51.901 39.480 31.824 1.00 33.42 149 ASP B C 1
ATOM 2334 O O . ASP B 1 149 ? 51.086 38.843 31.142 1.00 35.10 149 ASP B O 1
ATOM 2339 N N . ILE B 1 150 ? 53.093 39.011 32.118 1.00 33.58 150 ILE B N 1
ATOM 2340 C CA . ILE B 1 150 ? 53.446 37.632 31.757 1.00 33.66 150 ILE B CA 1
ATOM 2341 C C . ILE B 1 150 ? 53.234 36.669 32.921 1.00 35.06 150 ILE B C 1
ATOM 2342 O O . ILE B 1 150 ? 53.548 36.996 34.048 1.00 36.31 150 ILE B O 1
ATOM 2347 N N . ARG B 1 151 ? 52.720 35.483 32.611 1.00 34.93 151 ARG B N 1
ATOM 2348 C CA A ARG B 1 151 ? 52.412 34.448 33.576 0.50 34.74 151 ARG B CA 1
ATOM 2349 C CA B ARG B 1 151 ? 52.443 34.473 33.615 0.50 34.82 151 ARG B CA 1
ATOM 2350 C C . ARG B 1 151 ? 53.667 33.609 33.848 1.00 33.91 151 ARG B C 1
ATOM 2351 O O . ARG B 1 151 ? 54.383 33.277 32.922 1.00 33.37 151 ARG B O 1
ATOM 2366 N N . SER B 1 152 ? 53.913 33.260 35.115 1.00 32.60 152 SER B N 1
ATOM 2367 C CA A SER B 1 152 ? 55.037 32.412 35.476 0.25 31.84 152 SER B CA 1
ATOM 2368 C CA B SER B 1 152 ? 55.027 32.403 35.503 0.25 32.07 152 SER B CA 1
ATOM 2369 C CA C SER B 1 152 ? 55.065 32.447 35.431 0.50 32.13 152 SER B CA 1
ATOM 2370 C C . SER B 1 152 ? 54.956 31.027 34.829 1.00 31.83 152 SER B C 1
ATOM 2371 O O . SER B 1 152 ? 55.966 30.427 34.513 1.00 30.69 152 SER B O 1
ATOM 2378 N N . THR B 1 153 ? 53.747 30.514 34.641 1.00 31.15 153 THR B N 1
ATOM 2379 C CA . THR B 1 153 ? 53.644 29.184 34.017 1.00 31.45 153 THR B CA 1
ATOM 2380 C C . THR B 1 153 ? 54.098 29.234 32.531 1.00 30.04 153 THR B C 1
ATOM 2381 O O . THR B 1 153 ? 54.611 28.249 31.960 1.00 28.57 153 THR B O 1
ATOM 2385 N N . ASP B 1 154 ? 53.872 30.387 31.914 1.00 28.88 154 ASP B N 1
ATOM 2386 C CA . ASP B 1 154 ? 54.298 30.566 30.526 1.00 29.13 154 ASP B CA 1
ATOM 2387 C C . ASP B 1 154 ? 55.804 30.733 30.467 1.00 27.84 154 ASP B C 1
ATOM 2388 O O . ASP B 1 154 ? 56.471 30.177 29.608 1.00 27.62 154 ASP B O 1
ATOM 2401 N N . PHE B 1 156 ? 57.834 29.491 32.584 1.00 26.03 156 PHE B N 1
ATOM 2402 C CA . PHE B 1 156 ? 58.391 28.177 32.828 1.00 26.17 156 PHE B CA 1
ATOM 2403 C C . PHE B 1 156 ? 58.461 27.363 31.515 1.00 24.34 156 PHE B C 1
ATOM 2404 O O . PHE B 1 156 ? 59.449 26.701 31.203 1.00 23.54 156 PHE B O 1
ATOM 2412 N N . ALA B 1 157 ? 57.370 27.379 30.766 1.00 23.84 157 ALA B N 1
ATOM 2413 C CA . ALA B 1 157 ? 57.298 26.599 29.518 1.00 23.09 157 ALA B CA 1
ATOM 2414 C C . ALA B 1 157 ? 58.325 27.124 28.493 1.00 21.73 157 ALA B C 1
ATOM 2415 O O . ALA B 1 157 ? 58.884 26.382 27.731 1.00 22.46 157 ALA B O 1
ATOM 2417 N N . ALA B 1 158 ? 58.529 28.430 28.489 1.00 23.20 158 ALA B N 1
ATOM 2418 C CA . ALA B 1 158 ? 59.551 29.035 27.571 1.00 21.98 158 ALA B CA 1
ATOM 2419 C C . ALA B 1 158 ? 60.923 28.515 27.902 1.00 22.82 158 ALA B C 1
ATOM 2420 O O . ALA B 1 158 ? 61.668 28.042 27.045 1.00 21.58 158 ALA B O 1
ATOM 2422 N N . LEU B 1 159 ? 61.282 28.555 29.180 1.00 22.18 159 LEU B N 1
ATOM 2423 C CA . LEU B 1 159 ? 62.604 28.038 29.562 1.00 22.87 159 LEU B CA 1
ATOM 2424 C C . LEU B 1 159 ? 62.768 26.512 29.323 1.00 23.07 159 LEU B C 1
ATOM 2425 O O . LEU B 1 159 ? 63.830 26.044 28.916 1.00 24.02 159 LEU B O 1
ATOM 2430 N N . ALA B 1 160 ? 61.727 25.759 29.630 1.00 23.65 160 ALA B N 1
ATOM 2431 C CA . ALA B 1 160 ? 61.684 24.316 29.372 1.00 22.54 160 ALA B CA 1
ATOM 2432 C C . ALA B 1 160 ? 61.956 24.048 27.903 1.00 23.85 160 ALA B C 1
ATOM 2433 O O . ALA B 1 160 ? 62.654 23.103 27.588 1.00 24.14 160 ALA B O 1
ATOM 2435 N N . GLY B 1 161 ? 61.385 24.883 27.032 1.00 22.84 161 GLY B N 1
ATOM 2436 C CA . GLY B 1 161 ? 61.554 24.687 25.606 1.00 21.16 161 GLY B CA 1
ATOM 2437 C C . GLY B 1 161 ? 62.996 24.879 25.160 1.00 21.76 161 GLY B C 1
ATOM 2438 O O . GLY B 1 161 ? 63.508 24.143 24.306 1.00 20.64 161 GLY B O 1
ATOM 2439 N N . ILE B 1 162 ? 63.647 25.884 25.741 1.00 20.28 162 ILE B N 1
ATOM 2440 C CA . ILE B 1 162 ? 65.065 26.160 25.441 1.00 20.93 162 ILE B CA 1
ATOM 2441 C C . ILE B 1 162 ? 65.897 24.953 25.857 1.00 20.05 162 ILE B C 1
ATOM 2442 O O . ILE B 1 162 ? 66.782 24.531 25.136 1.00 22.37 162 ILE B O 1
ATOM 2447 N N . ALA B 1 163 ? 65.621 24.417 27.035 1.00 22.06 163 ALA B N 1
ATOM 2448 C CA . ALA B 1 163 ? 66.349 23.172 27.497 1.00 23.52 163 ALA B CA 1
ATOM 2449 C C . ALA B 1 163 ? 66.173 21.985 26.570 1.00 23.84 163 ALA B C 1
ATOM 2450 O O . ALA B 1 163 ? 67.129 21.240 26.247 1.00 23.98 163 ALA B O 1
ATOM 2452 N N . LEU B 1 164 ? 64.966 21.833 26.032 1.00 23.48 164 LEU B N 1
ATOM 2453 C CA . LEU B 1 164 ? 64.738 20.750 25.088 1.00 22.95 164 LEU B CA 1
ATOM 2454 C C . LEU B 1 164 ? 65.408 20.941 23.733 1.00 22.90 164 LEU B C 1
ATOM 2455 O O . LEU B 1 164 ? 65.850 19.965 23.132 1.00 23.46 164 LEU B O 1
ATOM 2460 N N . THR B 1 165 ? 65.490 22.170 23.239 1.00 21.76 165 THR B N 1
ATOM 2461 C CA . THR B 1 165 ? 66.084 22.374 21.931 1.00 23.15 165 THR B CA 1
ATOM 2462 C C . THR B 1 165 ? 67.600 22.534 21.975 1.00 23.48 165 THR B C 1
ATOM 2463 O O . THR B 1 165 ? 68.283 22.269 20.980 1.00 25.01 165 THR B O 1
ATOM 2467 N N . SER B 1 166 ? 68.122 23.003 23.107 1.00 25.04 166 SER B N 1
ATOM 2468 C CA . SER B 1 166 ? 69.448 23.586 23.121 1.00 26.47 166 SER B CA 1
ATOM 2469 C C . SER B 1 166 ? 70.345 23.106 24.257 1.00 28.38 166 SER B C 1
ATOM 2470 O O . SER B 1 166 ? 71.160 23.875 24.739 1.00 27.71 166 SER B O 1
ATOM 2473 N N . SER B 1 167 ? 70.223 21.825 24.605 1.00 29.66 167 SER B N 1
ATOM 2474 C CA . SER B 1 167 ? 70.958 21.229 25.730 1.00 32.88 167 SER B CA 1
ATOM 2475 C C . SER B 1 167 ? 72.335 20.663 25.421 1.00 33.23 167 SER B C 1
ATOM 2476 O O . SER B 1 167 ? 73.129 20.487 26.346 1.00 34.26 167 SER B O 1
ATOM 2479 N N . ARG B 1 168 ? 72.638 20.388 24.159 1.00 33.50 168 ARG B N 1
ATOM 2480 C CA . ARG B 1 168 ? 73.968 19.812 23.819 1.00 34.66 168 ARG B CA 1
ATOM 2481 C C . ARG B 1 168 ? 75.102 20.801 24.101 1.00 35.37 168 ARG B C 1
ATOM 2482 O O . ARG B 1 168 ? 74.908 22.018 24.000 1.00 32.61 168 ARG B O 1
ATOM 2489 N N . PRO B 1 169 ? 76.320 20.286 24.407 1.00 36.80 169 PRO B N 1
ATOM 2490 C CA . PRO B 1 169 ? 77.422 21.228 24.675 1.00 37.49 169 PRO B CA 1
ATOM 2491 C C . PRO B 1 169 ? 77.634 22.208 23.517 1.00 37.51 169 PRO B C 1
ATOM 2492 O O . PRO B 1 169 ? 77.919 23.392 23.748 1.00 39.13 169 PRO B O 1
ATOM 2496 N N . ASP B 1 170 ? 77.411 21.743 22.299 1.00 37.06 170 ASP B N 1
ATOM 2497 C CA . ASP B 1 170 ? 77.557 22.564 21.089 1.00 37.22 170 ASP B CA 1
ATOM 2498 C C . ASP B 1 170 ? 76.392 23.510 20.845 1.00 35.76 170 ASP B C 1
ATOM 2499 O O . ASP B 1 170 ? 76.398 24.273 19.872 1.00 35.78 170 ASP B O 1
ATOM 2504 N N . GLN B 1 171 ? 75.376 23.434 21.698 1.00 32.79 171 GLN B N 1
ATOM 2505 C CA . GLN B 1 171 ? 74.191 24.309 21.575 1.00 30.45 171 GLN B CA 1
ATOM 2506 C C . GLN B 1 171 ? 74.207 25.370 22.654 1.00 29.20 171 GLN B C 1
ATOM 2507 O O . GLN B 1 171 ? 73.229 26.077 22.866 1.00 28.15 171 GLN B O 1
ATOM 2513 N N . ARG B 1 172 ? 75.314 25.441 23.392 1.00 29.24 172 ARG B N 1
ATOM 2514 C CA . ARG B 1 172 ? 75.431 26.348 24.522 1.00 28.29 172 ARG B CA 1
ATOM 2515 C C . ARG B 1 172 ? 75.180 27.789 24.110 1.00 27.31 172 ARG B C 1
ATOM 2516 O O . ARG B 1 172 ? 74.399 28.513 24.783 1.00 27.67 172 ARG B O 1
ATOM 2519 N N . ALA B 1 173 ? 75.796 28.196 23.005 1.00 26.19 173 ALA B N 1
ATOM 2520 C CA . ALA B 1 173 ? 75.689 29.598 22.623 1.00 26.55 173 ALA B CA 1
ATOM 2521 C C . ALA B 1 173 ? 74.237 29.920 22.206 1.00 26.21 173 ALA B C 1
ATOM 2522 O O . ALA B 1 173 ? 73.710 30.978 22.542 1.00 26.58 173 ALA B O 1
ATOM 2524 N N . GLN B 1 174 ? 73.621 29.007 21.457 1.00 24.93 174 GLN B N 1
ATOM 2525 C CA . GLN B 1 174 ? 72.172 29.132 21.110 1.00 24.92 174 GLN B CA 1
ATOM 2526 C C . GLN B 1 174 ? 71.311 29.279 22.336 1.00 25.47 174 GLN B C 1
ATOM 2527 O O . GLN B 1 174 ? 70.435 30.147 22.365 1.00 24.30 174 GLN B O 1
ATOM 2533 N N . ALA B 1 175 ? 71.528 28.447 23.360 1.00 24.61 175 ALA B N 1
ATOM 2534 C CA . ALA B 1 175 ? 70.729 28.559 24.571 1.00 24.81 175 ALA B CA 1
ATOM 2535 C C . ALA B 1 175 ? 70.834 29.941 25.217 1.00 25.91 175 ALA B C 1
ATOM 2536 O O . ALA B 1 175 ? 69.831 30.449 25.692 1.00 24.84 175 ALA B O 1
ATOM 2538 N N . GLU B 1 176 ? 72.046 30.532 25.219 1.00 24.49 176 GLU B N 1
ATOM 2539 C CA . GLU B 1 176 ? 72.297 31.864 25.813 1.00 27.03 176 GLU B CA 1
ATOM 2540 C C . GLU B 1 176 ? 71.535 32.878 24.974 1.00 25.89 176 GLU B C 1
ATOM 2541 O O . GLU B 1 176 ? 70.830 33.746 25.543 1.00 27.17 176 GLU B O 1
ATOM 2547 N N . ARG B 1 177 ? 71.607 32.752 23.653 1.00 25.22 177 ARG B N 1
ATOM 2548 C CA . ARG B 1 177 ? 70.853 33.662 22.762 1.00 24.84 177 ARG B CA 1
ATOM 2549 C C . ARG B 1 177 ? 69.317 33.565 22.895 1.00 24.92 177 ARG B C 1
ATOM 2550 O O . ARG B 1 177 ? 68.628 34.591 22.861 1.00 23.82 177 ARG B O 1
ATOM 2558 N N . LEU B 1 178 ? 68.813 32.346 23.088 1.00 23.42 178 LEU B N 1
ATOM 2559 C CA . LEU B 1 178 ? 67.360 32.149 23.340 1.00 23.94 178 LEU B CA 1
ATOM 2560 C C . LEU B 1 178 ? 66.931 32.735 24.671 1.00 25.58 178 LEU B C 1
ATOM 2561 O O . LEU B 1 178 ? 65.885 33.371 24.768 1.00 25.33 178 LEU B O 1
ATOM 2566 N N . LEU B 1 179 ? 67.745 32.546 25.716 1.00 25.25 179 LEU B N 1
ATOM 2567 C CA . LEU B 1 179 ? 67.464 33.207 26.984 1.00 26.71 179 LEU B CA 1
ATOM 2568 C C . LEU B 1 179 ? 67.388 34.723 26.797 1.00 26.50 179 LEU B C 1
ATOM 2569 O O . LEU B 1 179 ? 66.467 35.354 27.317 1.00 26.44 179 LEU B O 1
ATOM 2574 N N . ASP B 1 180 ? 68.313 35.283 26.026 1.00 26.21 180 ASP B N 1
ATOM 2575 C CA . ASP B 1 180 ? 68.338 36.737 25.803 1.00 26.71 180 ASP B CA 1
ATOM 2576 C C . ASP B 1 180 ? 67.037 37.179 25.106 1.00 24.99 180 ASP B C 1
ATOM 2577 O O . ASP B 1 180 ? 66.452 38.209 25.460 1.00 25.56 180 ASP B O 1
ATOM 2582 N N . LEU B 1 181 ? 66.597 36.389 24.141 1.00 24.90 181 LEU B N 1
ATOM 2583 C CA . LEU B 1 181 ? 65.414 36.711 23.345 1.00 23.99 181 LEU B CA 1
ATOM 2584 C C . LEU B 1 181 ? 64.196 36.701 24.244 1.00 24.14 181 LEU B C 1
ATOM 2585 O O . LEU B 1 181 ? 63.362 37.619 24.192 1.00 23.40 181 LEU B O 1
ATOM 2590 N N . VAL B 1 182 ? 64.100 35.674 25.083 1.00 24.45 182 VAL B N 1
ATOM 2591 C CA . VAL B 1 182 ? 62.926 35.550 26.018 1.00 26.10 182 VAL B CA 1
ATOM 2592 C C . VAL B 1 182 ? 62.919 36.694 27.031 1.00 25.36 182 VAL B C 1
ATOM 2593 O O . VAL B 1 182 ? 61.882 37.319 27.250 1.00 24.70 182 VAL B O 1
ATOM 2597 N N . LEU B 1 183 ? 64.085 37.004 27.608 1.00 25.24 183 LEU B N 1
ATOM 2598 C CA . LEU B 1 183 ? 64.174 38.128 28.550 1.00 25.25 183 LEU B CA 1
ATOM 2599 C C . LEU B 1 183 ? 63.875 39.453 27.873 1.00 26.37 183 LEU B C 1
ATOM 2600 O O . LEU B 1 183 ? 63.226 40.318 28.480 1.00 26.91 183 LEU B O 1
ATOM 2605 N N . ASP B 1 184 ? 64.274 39.594 26.606 1.00 25.02 184 ASP B N 1
ATOM 2606 C CA . ASP B 1 184 ? 63.887 40.794 25.834 1.00 25.16 184 ASP B CA 1
ATOM 2607 C C . ASP B 1 184 ? 62.373 40.902 25.597 1.00 24.56 184 ASP B C 1
ATOM 2608 O O . ASP B 1 184 ? 61.834 42.018 25.555 1.00 23.83 184 ASP B O 1
ATOM 2613 N N . GLY B 1 185 ? 61.684 39.772 25.478 1.00 23.03 185 GLY B N 1
ATOM 2614 C CA . GLY B 1 185 ? 60.199 39.793 25.373 1.00 21.78 185 GLY B CA 1
ATOM 2615 C C . GLY B 1 185 ? 59.567 40.362 26.663 1.00 22.25 185 GLY B C 1
ATOM 2616 O O . GLY B 1 185 ? 58.401 40.778 26.646 1.00 24.53 185 GLY B O 1
ATOM 2617 N N . LEU B 1 186 ? 60.340 40.366 27.772 1.00 22.05 186 LEU B N 1
ATOM 2618 C CA . LEU B 1 186 ? 59.825 40.836 29.065 1.00 24.02 186 LEU B CA 1
ATOM 2619 C C . LEU B 1 186 ? 59.996 42.343 29.201 1.00 25.75 186 LEU B C 1
ATOM 2620 O O . LE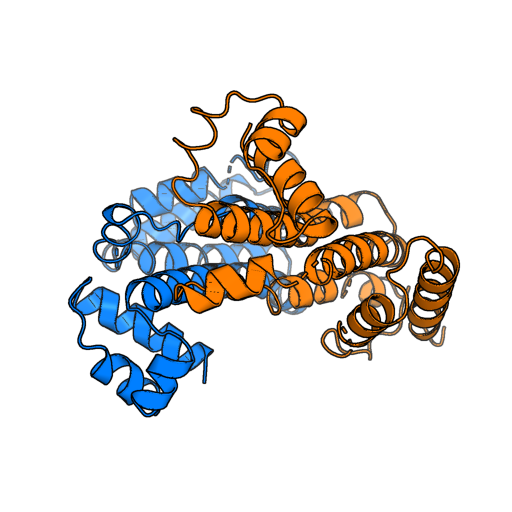U B 1 186 ? 59.518 42.934 30.169 1.00 27.47 186 LEU B O 1
ATOM 2625 N N . ARG B 1 187 ? 60.674 42.984 28.252 1.00 27.36 187 ARG B N 1
ATOM 2626 C CA . ARG B 1 187 ? 60.934 44.432 28.362 1.00 29.92 187 ARG B CA 1
ATOM 2627 C C . ARG B 1 187 ? 59.604 45.196 28.520 1.00 30.56 187 ARG B C 1
ATOM 2628 O O . ARG B 1 187 ? 58.642 44.873 27.818 1.00 30.44 187 ARG B O 1
ATOM 2636 N N . PRO B 1 188 ? 59.568 46.211 29.428 1.00 31.75 188 PRO B N 1
ATOM 2637 C CA . PRO B 1 188 ? 58.437 47.110 29.763 1.00 33.01 188 PRO B CA 1
ATOM 2638 C C . PRO B 1 188 ? 58.142 47.851 28.455 1.00 32.44 188 PRO B C 1
ATOM 2639 O O . PRO B 1 188 ? 59.073 48.139 27.704 1.00 33.93 188 PRO B O 1
ATOM 2643 N N . THR B 1 189 ? 56.891 48.273 28.271 1.00 28.57 189 THR B N 1
ATOM 2644 C CA . THR B 1 189 ? 56.571 49.482 27.479 1.00 30.29 189 THR B CA 1
ATOM 2645 C C . THR B 1 189 ? 57.470 50.679 27.637 1.00 29.71 189 THR B C 1
ATOM 2646 O O . THR B 1 189 ? 58.093 51.136 26.651 1.00 34.90 189 THR B O 1
ATOM 2648 N N . ALA B 1 190 ? 57.548 51.154 28.886 1.00 34.64 190 ALA B N 1
ATOM 2649 C CA . ALA B 1 190 ? 58.510 52.164 29.265 1.00 37.11 190 ALA B CA 1
ATOM 2650 C C . ALA B 1 190 ? 58.934 51.874 30.689 1.00 38.72 190 ALA B C 1
ATOM 2651 O O . ALA B 1 190 ? 60.121 51.873 30.982 1.00 41.39 190 ALA B O 1
#